Protein AF-A0A974WIW4-F1 (afdb_monomer_lite)

pLDDT: mean 86.65, std 9.31, range [49.81, 96.94]

Structure (mmCIF, N/CA/C/O backbone):
data_AF-A0A974WIW4-F1
#
_entry.id   AF-A0A974WIW4-F1
#
loop_
_atom_site.group_PDB
_atom_site.id
_atom_site.type_symbol
_atom_site.label_atom_id
_atom_site.label_alt_id
_atom_site.label_comp_id
_atom_site.label_asym_id
_atom_site.label_entity_id
_atom_site.label_seq_id
_atom_site.pdbx_PDB_ins_code
_atom_site.Cartn_x
_atom_site.Cartn_y
_atom_site.Cartn_z
_atom_site.occupancy
_atom_site.B_iso_or_equiv
_atom_site.auth_seq_id
_atom_site.auth_comp_id
_atom_site.auth_asym_id
_atom_site.auth_atom_id
_atom_site.pdbx_PDB_model_num
ATOM 1 N N . MET A 1 1 ? 2.368 9.794 28.629 1.00 49.81 1 MET A N 1
ATOM 2 C CA . MET A 1 1 ? 3.410 9.185 27.765 1.00 49.81 1 MET A CA 1
ATOM 3 C C . MET A 1 1 ? 2.899 8.879 26.350 1.00 49.81 1 MET A C 1
ATOM 5 O O . MET A 1 1 ? 3.667 9.033 25.409 1.00 49.81 1 MET A O 1
ATOM 9 N N . GLU A 1 2 ? 1.607 8.562 26.169 1.00 56.38 2 GLU A N 1
ATOM 10 C CA . GLU A 1 2 ? 0.991 8.230 24.863 1.00 56.38 2 GLU A CA 1
ATOM 11 C C . GLU A 1 2 ? 1.143 9.287 23.754 1.00 56.38 2 GLU A C 1
ATOM 13 O O . GLU A 1 2 ? 1.312 8.931 22.592 1.00 56.38 2 GLU A O 1
ATOM 18 N N . ASN A 1 3 ? 1.147 10.589 24.072 1.00 61.41 3 ASN A N 1
ATOM 19 C CA . ASN A 1 3 ? 1.236 11.626 23.032 1.00 61.41 3 ASN A CA 1
ATOM 20 C C . ASN A 1 3 ? 2.620 11.748 22.371 1.00 61.41 3 ASN A C 1
ATOM 22 O O . ASN A 1 3 ? 2.695 12.230 21.245 1.00 61.41 3 ASN A O 1
ATOM 26 N N . LYS A 1 4 ? 3.707 11.303 23.021 1.00 68.31 4 LYS A N 1
ATOM 27 C CA . LYS A 1 4 ? 5.057 11.368 22.426 1.00 68.31 4 LYS A CA 1
ATOM 28 C C . LYS A 1 4 ? 5.302 10.240 21.415 1.00 68.31 4 LYS A C 1
ATOM 30 O O . LYS A 1 4 ? 5.986 10.455 20.420 1.00 68.31 4 LYS A O 1
ATOM 35 N N . LEU A 1 5 ? 4.690 9.069 21.621 1.00 72.94 5 LEU A N 1
ATOM 36 C CA . LEU A 1 5 ? 4.842 7.907 20.733 1.00 72.94 5 LEU A CA 1
ATOM 37 C C . LEU A 1 5 ? 4.244 8.140 19.336 1.00 72.94 5 LEU A C 1
ATOM 39 O O . LEU A 1 5 ? 4.761 7.608 18.356 1.00 72.94 5 LEU A O 1
ATOM 43 N N . LYS A 1 6 ? 3.232 9.013 19.222 1.00 77.56 6 LYS A N 1
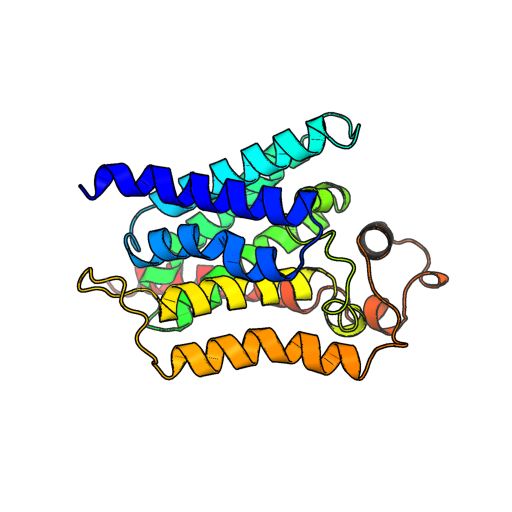ATOM 44 C CA . LYS A 1 6 ? 2.587 9.376 17.946 1.00 77.56 6 LYS A CA 1
ATOM 45 C C . LYS A 1 6 ? 3.554 9.959 16.910 1.00 77.56 6 LYS A C 1
ATOM 47 O O . LYS A 1 6 ? 3.332 9.774 15.720 1.00 77.56 6 LYS A O 1
ATOM 52 N N . TYR A 1 7 ? 4.622 10.624 17.351 1.00 84.38 7 TYR A N 1
ATOM 53 C CA . TYR A 1 7 ? 5.640 11.196 16.462 1.00 84.38 7 TYR A CA 1
ATOM 54 C C . TYR A 1 7 ? 6.810 10.241 16.198 1.00 84.38 7 TYR A C 1
ATOM 56 O O . TYR A 1 7 ? 7.463 10.341 15.165 1.00 84.38 7 TYR A O 1
ATOM 64 N N . ILE A 1 8 ? 7.052 9.283 17.098 1.00 90.12 8 ILE A N 1
ATOM 65 C CA . ILE A 1 8 ? 8.135 8.303 16.954 1.00 90.12 8 ILE A CA 1
ATOM 66 C C . ILE A 1 8 ? 7.800 7.289 15.854 1.00 90.12 8 ILE A C 1
ATOM 68 O O . ILE A 1 8 ? 8.652 6.992 15.025 1.00 90.12 8 ILE A O 1
ATOM 72 N N . TYR A 1 9 ? 6.561 6.795 15.790 1.00 92.38 9 TYR A N 1
ATOM 73 C CA . TYR A 1 9 ? 6.153 5.815 14.776 1.00 92.38 9 TYR A CA 1
ATOM 74 C C . TYR A 1 9 ? 6.381 6.259 13.316 1.00 92.38 9 TYR A C 1
ATOM 76 O O . TYR A 1 9 ? 7.019 5.505 12.572 1.00 92.38 9 TYR A O 1
ATOM 84 N N . PRO A 1 10 ? 5.925 7.447 12.867 1.00 93.69 10 PRO A N 1
ATOM 85 C CA . PRO A 1 10 ? 6.214 7.904 11.509 1.00 93.69 10 PRO A CA 1
ATOM 86 C C . PRO A 1 10 ? 7.708 8.111 11.266 1.00 93.69 10 PRO A C 1
ATOM 88 O O . PRO A 1 10 ? 8.185 7.763 10.192 1.00 93.69 10 PRO A O 1
ATOM 91 N N . LEU A 1 11 ? 8.462 8.597 12.259 1.00 94.50 11 LEU A N 1
ATOM 92 C CA . LEU A 1 11 ? 9.909 8.771 12.129 1.00 94.50 11 LEU A CA 1
ATOM 93 C C . LEU A 1 11 ? 10.623 7.430 11.913 1.00 94.50 11 LEU A C 1
ATOM 95 O O . LEU A 1 11 ? 11.417 7.306 10.987 1.00 94.50 11 LEU A O 1
ATOM 99 N N . VAL A 1 12 ? 10.308 6.411 12.719 1.00 95.25 12 VAL A N 1
ATOM 100 C CA . VAL A 1 12 ? 10.876 5.061 12.561 1.00 95.25 12 VAL A CA 1
ATOM 101 C C . VAL A 1 12 ? 10.505 4.478 11.199 1.00 95.25 12 VAL A C 1
ATOM 103 O O . VAL A 1 12 ? 11.361 3.915 10.526 1.00 95.25 12 VAL A O 1
ATOM 106 N N . SER A 1 13 ? 9.258 4.659 10.758 1.00 95.88 13 SER A N 1
ATOM 107 C CA . SER A 1 13 ? 8.809 4.154 9.453 1.00 95.88 13 SER A CA 1
ATOM 108 C C . SER A 1 13 ? 9.539 4.831 8.295 1.00 95.88 13 SER A C 1
ATOM 110 O O . SER A 1 13 ? 9.956 4.168 7.350 1.00 95.88 13 SER A O 1
ATOM 112 N N . LEU A 1 14 ? 9.748 6.147 8.390 1.00 95.38 14 LEU A N 1
ATOM 113 C CA . LEU A 1 14 ? 10.535 6.902 7.424 1.00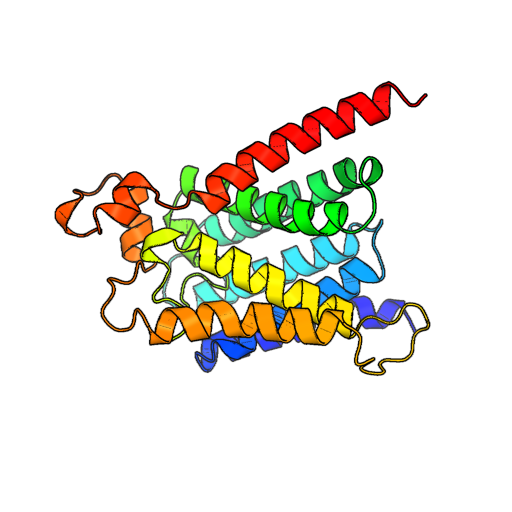 95.38 14 LEU A CA 1
ATOM 114 C C . LEU A 1 14 ? 11.989 6.418 7.392 1.00 95.38 14 LEU A C 1
ATOM 116 O O . LEU A 1 14 ? 12.509 6.168 6.312 1.00 95.38 14 LEU A O 1
ATOM 120 N N . ILE A 1 15 ? 12.628 6.234 8.553 1.00 95.25 15 ILE A N 1
ATOM 121 C CA . ILE A 1 15 ? 14.004 5.720 8.637 1.00 95.25 15 ILE A CA 1
ATOM 122 C C . ILE A 1 15 ? 14.103 4.336 7.990 1.00 95.25 15 ILE A C 1
ATOM 124 O O . ILE A 1 15 ? 15.012 4.109 7.201 1.00 95.25 15 ILE A O 1
ATOM 128 N N . LEU A 1 16 ? 13.164 3.429 8.274 1.00 95.38 16 LEU A N 1
ATOM 129 C CA . LEU A 1 16 ? 13.150 2.094 7.672 1.00 95.38 16 LEU A CA 1
ATOM 130 C C . LEU A 1 16 ? 12.932 2.154 6.156 1.00 95.38 16 LEU A C 1
ATOM 132 O O . LEU A 1 16 ? 13.634 1.471 5.421 1.00 95.38 16 LEU A O 1
ATOM 136 N N . LEU A 1 17 ? 12.016 2.995 5.668 1.00 92.81 17 LEU A N 1
ATOM 137 C CA . LEU A 1 17 ? 11.816 3.198 4.228 1.00 92.81 17 LEU A CA 1
ATOM 138 C C . LEU A 1 17 ? 13.083 3.713 3.537 1.00 92.81 17 LEU A C 1
ATOM 140 O O . LEU A 1 17 ? 13.436 3.238 2.460 1.00 92.81 17 LEU A O 1
ATOM 144 N N . LEU A 1 18 ? 13.773 4.675 4.152 1.00 91.31 18 LEU A N 1
ATOM 145 C CA . LEU A 1 18 ? 15.029 5.208 3.626 1.00 91.31 18 LEU A CA 1
ATOM 146 C C . LEU A 1 18 ? 16.146 4.170 3.674 1.00 91.31 18 LEU A C 1
ATOM 148 O O . LEU A 1 18 ? 16.890 4.044 2.707 1.00 91.31 18 LEU A O 1
ATOM 152 N N . LEU A 1 19 ? 16.237 3.397 4.756 1.00 92.25 19 LEU A N 1
ATOM 153 C CA . LEU A 1 19 ? 17.209 2.320 4.882 1.00 92.25 19 LEU A CA 1
ATOM 154 C C . LEU A 1 19 ? 16.990 1.263 3.798 1.00 92.25 19 LEU A C 1
ATOM 156 O O . LEU A 1 19 ? 17.947 0.904 3.118 1.00 92.25 19 LEU A O 1
ATOM 160 N N . GLY A 1 20 ? 15.745 0.819 3.595 1.00 89.81 20 GLY A N 1
ATOM 161 C CA . GLY A 1 20 ? 15.395 -0.135 2.541 1.00 89.81 20 GLY A CA 1
ATOM 162 C C . GLY A 1 20 ? 15.801 0.374 1.162 1.00 89.81 20 GLY A C 1
ATOM 163 O O . GLY A 1 20 ? 16.409 -0.369 0.404 1.00 89.81 20 GLY A O 1
ATOM 164 N N . ARG A 1 21 ? 15.595 1.669 0.891 1.00 86.12 21 ARG A N 1
ATOM 165 C CA . ARG A 1 21 ? 15.992 2.297 -0.375 1.00 86.12 21 ARG A CA 1
ATOM 166 C C . ARG A 1 21 ? 17.502 2.393 -0.564 1.00 86.12 21 ARG A C 1
ATOM 168 O O . ARG A 1 21 ? 17.999 2.068 -1.631 1.00 86.12 21 ARG A O 1
ATOM 175 N N . ILE A 1 22 ? 18.228 2.866 0.449 1.00 87.94 22 ILE A N 1
ATOM 176 C CA . ILE A 1 22 ? 19.681 3.090 0.364 1.00 87.94 22 ILE A CA 1
ATOM 177 C C . ILE A 1 22 ? 20.431 1.761 0.266 1.00 87.94 22 ILE A C 1
ATOM 179 O O . ILE A 1 22 ? 21.424 1.661 -0.444 1.00 87.94 22 ILE A O 1
ATOM 183 N N . THR A 1 23 ? 19.971 0.749 0.998 1.00 88.56 23 THR A N 1
ATOM 184 C CA . THR A 1 23 ? 20.631 -0.563 1.052 1.00 88.56 23 THR A CA 1
ATOM 185 C C . THR A 1 23 ? 20.101 -1.555 0.017 1.00 88.56 23 THR A C 1
ATOM 187 O O . THR A 1 23 ? 20.657 -2.641 -0.103 1.00 88.56 23 THR A O 1
ATOM 190 N N . ASN A 1 24 ? 19.025 -1.202 -0.694 1.00 84.06 24 ASN A N 1
ATOM 191 C CA . ASN A 1 24 ? 18.222 -2.089 -1.539 1.00 84.06 24 ASN A CA 1
ATOM 192 C C . ASN A 1 24 ? 17.828 -3.417 -0.850 1.00 84.06 24 ASN A C 1
ATOM 194 O O . ASN A 1 24 ? 17.741 -4.474 -1.470 1.00 84.06 24 ASN A O 1
ATOM 198 N N . LEU A 1 25 ? 17.627 -3.390 0.474 1.00 87.75 25 LEU A N 1
ATOM 199 C CA . LEU A 1 25 ? 17.247 -4.575 1.242 1.00 87.75 25 LEU A CA 1
ATOM 200 C C . LEU A 1 25 ? 15.727 -4.753 1.227 1.00 87.75 25 LEU A C 1
ATOM 202 O O . LEU A 1 25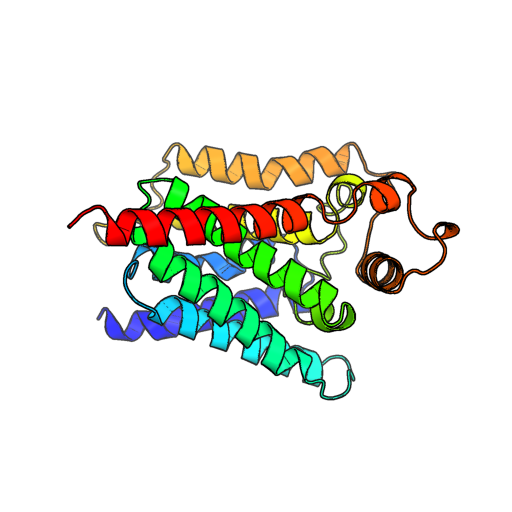 ? 15.005 -4.148 2.024 1.00 87.75 25 LEU A O 1
ATOM 206 N N . GLU A 1 26 ? 15.248 -5.656 0.373 1.00 86.94 26 GLU A N 1
ATOM 207 C CA . GLU A 1 26 ? 13.821 -5.960 0.179 1.00 86.94 26 GLU A CA 1
ATOM 208 C C . GLU A 1 26 ? 13.106 -6.327 1.499 1.00 86.94 26 GLU A C 1
ATOM 210 O O . GLU A 1 26 ? 11.982 -5.897 1.761 1.00 86.94 26 GLU A O 1
ATOM 215 N N . LEU A 1 27 ? 13.796 -7.039 2.401 1.00 87.56 27 LEU A N 1
ATOM 216 C CA . LEU A 1 27 ? 13.273 -7.413 3.723 1.00 87.56 27 LEU A CA 1
ATOM 217 C C . LEU A 1 27 ? 12.932 -6.206 4.609 1.00 87.56 27 LEU A C 1
ATOM 219 O O . LEU A 1 27 ? 12.024 -6.290 5.437 1.00 87.56 27 LEU A O 1
ATOM 223 N N . VAL A 1 28 ? 13.625 -5.074 4.447 1.00 92.00 28 VAL A N 1
ATOM 224 C CA . VAL A 1 28 ? 13.341 -3.861 5.228 1.00 92.00 28 VAL A CA 1
ATOM 225 C C . VAL A 1 28 ? 11.970 -3.303 4.852 1.00 92.00 28 VAL A C 1
ATOM 227 O O . VAL A 1 28 ? 11.227 -2.844 5.724 1.00 92.00 28 VAL A O 1
ATOM 230 N N . TYR A 1 29 ? 11.570 -3.414 3.584 1.00 91.31 29 TYR A N 1
ATOM 231 C CA . TYR A 1 29 ? 10.250 -2.978 3.139 1.00 91.31 29 TYR A CA 1
ATOM 232 C C . TYR A 1 29 ? 9.119 -3.786 3.783 1.00 91.31 29 TYR A C 1
ATOM 234 O O . TYR A 1 29 ? 8.053 -3.229 4.047 1.00 91.31 29 TYR A O 1
ATOM 242 N N . LEU A 1 30 ? 9.358 -5.043 4.164 1.00 90.88 30 LEU A N 1
ATOM 243 C CA . LEU A 1 30 ? 8.373 -5.878 4.865 1.00 90.88 30 LEU A CA 1
ATOM 244 C C . LEU A 1 30 ? 8.090 -5.439 6.305 1.00 90.88 30 LEU A C 1
ATOM 246 O O . LEU A 1 30 ? 7.075 -5.845 6.871 1.00 90.88 30 LEU A O 1
ATOM 250 N N . ILE A 1 31 ? 8.950 -4.599 6.885 1.00 93.25 31 ILE A N 1
ATOM 251 C CA . ILE A 1 31 ? 8.790 -4.080 8.250 1.00 93.25 31 ILE A CA 1
ATOM 252 C C . ILE A 1 31 ? 8.658 -2.553 8.322 1.00 93.25 31 ILE A C 1
ATOM 254 O O . ILE A 1 31 ? 8.348 -2.011 9.383 1.00 93.25 31 ILE A O 1
ATOM 258 N N . CYS A 1 32 ? 8.881 -1.840 7.217 1.00 94.69 32 CYS A N 1
ATOM 259 C CA . CYS A 1 32 ? 8.991 -0.383 7.218 1.00 94.69 32 CYS A CA 1
ATOM 260 C C . CYS A 1 32 ? 7.708 0.365 7.619 1.00 94.69 32 CYS A C 1
ATOM 262 O O . CYS A 1 32 ? 7.789 1.449 8.185 1.00 94.69 32 CYS A O 1
ATOM 264 N N . LEU A 1 33 ? 6.527 -0.206 7.380 1.00 95.56 33 LEU A N 1
ATOM 265 C CA . LEU A 1 33 ? 5.226 0.362 7.749 1.00 95.56 33 LEU A CA 1
ATOM 266 C C . LEU A 1 33 ? 4.633 -0.253 9.022 1.00 95.56 33 LEU A C 1
ATOM 268 O O . LEU A 1 33 ? 3.590 0.213 9.485 1.00 95.56 33 LEU A O 1
ATOM 272 N N . VAL A 1 34 ? 5.284 -1.251 9.631 1.00 94.69 34 VAL A N 1
ATOM 273 C CA . VAL A 1 34 ? 4.873 -1.822 10.926 1.00 94.69 34 VAL A CA 1
ATOM 274 C C . VAL A 1 34 ? 4.604 -0.734 11.977 1.00 94.69 34 VAL A C 1
ATOM 276 O O . VAL A 1 34 ? 3.553 -0.800 12.619 1.00 94.69 34 VAL A O 1
ATOM 279 N N . PRO A 1 35 ? 5.450 0.305 12.149 1.00 94.25 35 PRO A N 1
ATOM 280 C CA . PRO A 1 35 ? 5.192 1.337 13.149 1.00 94.25 35 PRO A CA 1
ATOM 281 C C . PRO A 1 35 ? 3.947 2.191 12.826 1.00 94.25 35 PRO A C 1
ATOM 283 O O . PRO A 1 35 ? 3.180 2.518 13.733 1.00 94.25 35 PRO A O 1
ATOM 286 N N . ILE A 1 36 ? 3.680 2.506 11.549 1.00 94.44 36 ILE A N 1
ATOM 287 C CA . ILE A 1 36 ? 2.418 3.156 11.138 1.00 94.44 36 ILE A CA 1
ATOM 288 C C . ILE A 1 36 ? 1.219 2.253 11.442 1.00 94.44 36 ILE A C 1
ATOM 290 O O . ILE A 1 36 ? 0.207 2.728 11.962 1.00 94.44 36 ILE A O 1
ATOM 294 N N . PHE A 1 37 ? 1.314 0.951 11.163 1.00 94.19 37 PHE A N 1
ATOM 295 C CA . PHE A 1 37 ? 0.209 0.037 11.439 1.00 94.19 37 PHE A CA 1
ATOM 296 C C . PHE A 1 37 ? -0.011 -0.207 12.931 1.00 94.19 37 PHE A C 1
ATOM 298 O O . PHE A 1 37 ? -1.154 -0.377 13.346 1.00 94.19 37 PHE A O 1
ATOM 305 N N . LEU A 1 38 ? 1.028 -0.127 13.762 1.00 91.62 38 LEU A N 1
ATOM 306 C CA . LEU A 1 38 ? 0.868 -0.065 15.213 1.00 91.62 38 LEU A CA 1
ATOM 307 C C . LEU A 1 38 ? 0.049 1.155 15.637 1.00 91.62 38 LEU A C 1
ATOM 309 O O . LEU A 1 38 ? -0.866 1.024 16.449 1.00 91.62 38 LEU A O 1
ATOM 313 N N . LEU A 1 39 ? 0.324 2.323 15.053 1.00 91.00 39 LEU A N 1
ATOM 314 C CA . LEU A 1 39 ? -0.450 3.532 15.322 1.00 91.00 39 LEU A CA 1
ATOM 315 C C . LEU A 1 39 ? -1.910 3.393 14.852 1.00 91.00 39 LEU A C 1
ATOM 317 O O . LEU A 1 39 ? -2.814 3.827 15.568 1.00 91.00 39 LEU A O 1
ATOM 321 N N . TYR A 1 40 ? -2.149 2.742 13.707 1.00 90.94 40 TYR A N 1
ATOM 322 C CA . TYR A 1 40 ? -3.488 2.377 13.218 1.00 90.94 40 TYR A CA 1
ATOM 323 C C . TYR A 1 40 ? -4.231 1.444 14.186 1.00 90.94 40 TYR A C 1
ATOM 325 O O . TYR A 1 40 ? -5.410 1.668 14.460 1.00 90.94 40 TYR A O 1
ATOM 333 N N . LEU A 1 41 ? -3.559 0.421 14.724 1.00 89.12 41 LEU A N 1
ATOM 334 C CA . LEU A 1 41 ? -4.149 -0.522 15.681 1.00 89.12 41 LEU A CA 1
ATOM 335 C C . LEU A 1 41 ? -4.420 0.131 17.047 1.00 89.12 41 LEU A C 1
ATOM 337 O O . LEU A 1 41 ? -5.414 -0.199 17.684 1.00 89.12 41 LEU A O 1
ATOM 341 N N . GLN A 1 42 ? -3.579 1.075 17.483 1.00 87.19 42 GLN A N 1
ATOM 342 C CA . GLN A 1 42 ? -3.763 1.826 18.733 1.00 87.19 42 GLN A CA 1
ATOM 343 C C . GLN A 1 42 ? -4.861 2.889 18.643 1.00 87.19 42 GLN A C 1
ATOM 345 O O . GLN A 1 42 ? -5.643 3.055 19.571 1.00 87.19 42 GLN A O 1
ATOM 350 N N . ASN A 1 43 ? -4.905 3.638 17.541 1.00 83.81 43 ASN A N 1
ATOM 351 C CA . ASN A 1 43 ? -5.794 4.785 17.372 1.00 83.81 43 ASN A CA 1
ATOM 352 C C . ASN A 1 43 ? -6.759 4.529 16.230 1.00 83.81 43 ASN A C 1
ATOM 354 O O . ASN A 1 43 ? -6.820 5.320 15.286 1.00 83.81 43 ASN A O 1
ATOM 358 N N . THR A 1 44 ? -7.507 3.427 16.316 1.00 75.81 44 THR A N 1
ATOM 359 C CA . THR A 1 44 ? -8.370 2.994 15.224 1.00 75.81 44 THR A CA 1
ATOM 360 C C . THR A 1 44 ? -9.215 4.169 14.743 1.00 75.81 44 THR A C 1
ATOM 362 O O . THR A 1 44 ? -9.153 4.507 13.569 1.00 75.81 44 THR A O 1
ATOM 365 N N . ASP A 1 45 ? -9.992 4.823 15.601 1.00 79.31 45 ASP A N 1
ATOM 366 C CA . ASP A 1 45 ? -10.988 5.824 15.174 1.00 79.31 45 ASP A CA 1
ATOM 367 C C . ASP A 1 45 ? -10.424 7.216 14.863 1.00 79.31 45 ASP A C 1
ATOM 369 O O . ASP A 1 45 ? -11.174 8.109 14.473 1.00 79.31 45 ASP A O 1
ATOM 373 N N . SER A 1 46 ? -9.109 7.406 14.985 1.00 85.88 46 SER A N 1
ATOM 374 C CA . SER A 1 46 ? -8.455 8.680 14.701 1.00 85.88 46 SER A CA 1
ATOM 375 C C . SER A 1 46 ? -7.913 8.736 13.274 1.00 85.88 46 SER A C 1
ATOM 377 O O . SER A 1 46 ? -7.423 7.746 12.736 1.00 85.88 46 SER A O 1
ATOM 379 N N . SER A 1 47 ? -7.912 9.930 12.680 1.00 89.62 47 SER A N 1
ATOM 380 C CA . SER A 1 47 ? -7.193 10.218 11.434 1.00 89.62 47 SER A CA 1
ATOM 381 C C . SER A 1 47 ? -5.685 10.408 11.633 1.00 89.62 47 SER A C 1
ATOM 383 O O . SER A 1 47 ? -4.965 10.558 10.648 1.00 89.62 47 SER A O 1
ATOM 385 N N . SER A 1 48 ? -5.186 10.387 12.876 1.00 88.81 48 SER A N 1
ATOM 386 C CA . SER A 1 48 ? -3.781 10.667 13.197 1.00 88.81 48 SER A CA 1
ATOM 387 C C . SER A 1 48 ? -2.804 9.773 12.435 1.00 88.81 48 SER A C 1
ATOM 389 O O . SER A 1 48 ? -1.849 10.287 11.863 1.00 88.81 48 SER A O 1
ATOM 391 N N . TRP A 1 49 ? -3.070 8.467 12.343 1.00 90.62 49 TRP A N 1
ATOM 392 C CA . TRP A 1 49 ? -2.209 7.535 11.612 1.00 90.62 49 TRP A CA 1
ATOM 393 C C . TRP A 1 49 ? -2.198 7.795 10.099 1.00 90.62 49 TRP A C 1
ATOM 395 O O . TRP A 1 49 ? -1.164 7.598 9.467 1.00 90.62 49 TRP A O 1
ATOM 405 N N . ILE A 1 50 ? -3.302 8.290 9.527 1.00 92.69 50 ILE A N 1
ATOM 406 C CA . ILE A 1 50 ? -3.376 8.667 8.105 1.00 92.69 50 ILE A CA 1
ATOM 407 C C . ILE A 1 50 ? -2.562 9.931 7.856 1.00 92.69 50 ILE A C 1
ATOM 409 O O . ILE A 1 50 ? -1.830 10.002 6.876 1.00 92.69 50 ILE A O 1
ATOM 413 N N . ILE A 1 51 ? -2.652 10.915 8.754 1.00 92.25 51 ILE A N 1
ATOM 414 C CA . ILE A 1 51 ? -1.841 12.136 8.678 1.00 92.25 51 ILE A CA 1
ATOM 415 C C . ILE A 1 51 ? -0.355 11.773 8.787 1.00 92.25 51 ILE A C 1
ATOM 417 O O . ILE A 1 51 ? 0.442 12.193 7.954 1.00 92.25 51 ILE A O 1
ATOM 421 N N . SER A 1 52 ? 0.012 10.944 9.770 1.00 92.75 52 SER A N 1
ATOM 422 C CA . SER A 1 52 ? 1.376 10.439 9.943 1.00 92.75 52 SER A CA 1
ATOM 423 C C . SER A 1 52 ? 1.878 9.709 8.699 1.00 92.75 52 SER A C 1
ATOM 425 O O . SER A 1 52 ? 2.993 9.965 8.258 1.00 92.75 52 SER A O 1
ATOM 427 N N . LEU A 1 53 ? 1.057 8.843 8.104 1.00 93.06 53 LEU A N 1
ATOM 428 C CA . LEU A 1 53 ? 1.395 8.158 6.864 1.00 93.06 53 LEU A CA 1
ATOM 429 C C . LEU A 1 53 ? 1.565 9.137 5.695 1.00 93.06 53 LEU A C 1
ATOM 431 O O . LEU A 1 53 ? 2.552 9.047 4.975 1.00 93.06 53 LEU A O 1
ATOM 435 N N . GLY A 1 54 ? 0.639 10.082 5.520 1.00 92.50 54 GLY A N 1
ATOM 436 C CA . GLY A 1 54 ? 0.719 11.100 4.473 1.00 92.50 54 GLY A CA 1
ATOM 437 C C . GLY A 1 54 ? 2.011 11.912 4.564 1.00 92.50 54 GLY A C 1
ATOM 438 O O . GLY A 1 54 ? 2.664 12.131 3.548 1.00 92.50 54 GLY A O 1
ATOM 439 N N . LEU A 1 55 ? 2.438 12.270 5.780 1.00 92.19 55 LEU A N 1
ATOM 440 C CA . LEU A 1 55 ? 3.727 12.924 6.022 1.00 92.19 55 LEU A CA 1
ATOM 441 C C . LEU A 1 55 ? 4.914 12.024 5.658 1.00 92.19 55 LEU A C 1
ATOM 443 O O . LEU A 1 55 ? 5.839 12.489 5.000 1.00 92.19 55 LEU A O 1
ATOM 447 N N . VAL A 1 56 ? 4.888 10.743 6.042 1.00 93.44 56 VAL A N 1
ATOM 448 C CA . VAL A 1 56 ? 5.943 9.781 5.675 1.00 93.44 56 VAL A CA 1
ATOM 449 C C . VAL A 1 56 ? 6.070 9.660 4.155 1.00 93.44 56 VAL A C 1
ATOM 451 O O . VAL A 1 56 ? 7.183 9.715 3.637 1.00 93.44 56 VAL A O 1
ATOM 454 N N . LEU A 1 57 ? 4.951 9.546 3.433 1.00 93.25 57 LEU A N 1
ATOM 455 C CA . LEU A 1 57 ? 4.945 9.448 1.971 1.00 93.25 57 LEU A CA 1
ATOM 456 C C . LEU A 1 57 ? 5.411 10.749 1.304 1.00 93.25 57 LEU A C 1
ATOM 458 O O . LEU A 1 57 ? 6.181 10.696 0.350 1.00 93.25 57 LEU A O 1
ATOM 462 N N . LEU A 1 58 ? 4.996 11.909 1.823 1.00 93.19 58 LEU A N 1
ATOM 463 C CA . LEU A 1 58 ? 5.419 13.213 1.311 1.00 93.19 58 LEU A CA 1
ATOM 464 C C . LEU A 1 58 ? 6.931 13.411 1.465 1.00 93.19 58 LEU A C 1
ATOM 466 O O . LEU A 1 58 ? 7.602 13.798 0.512 1.00 93.19 58 LEU A O 1
ATOM 470 N N . VAL A 1 59 ? 7.479 13.108 2.646 1.00 91.88 59 VAL A N 1
ATOM 471 C CA . VAL A 1 59 ? 8.923 13.221 2.897 1.00 91.88 59 VAL A CA 1
ATOM 472 C C . VAL A 1 59 ? 9.700 12.197 2.070 1.00 91.88 59 VAL A C 1
ATOM 474 O O . VAL A 1 59 ? 10.732 12.543 1.501 1.00 91.88 59 VAL A O 1
ATOM 477 N N . ASN A 1 60 ? 9.199 10.965 1.929 1.00 90.44 60 ASN A N 1
ATOM 478 C CA . ASN A 1 60 ? 9.812 9.965 1.054 1.00 90.44 60 ASN A CA 1
ATOM 479 C C . ASN A 1 60 ? 9.865 10.441 -0.410 1.00 90.44 60 ASN A C 1
ATOM 481 O O . ASN A 1 60 ? 10.914 10.335 -1.045 1.00 90.44 60 ASN A O 1
ATOM 485 N N . GLY A 1 61 ? 8.772 11.020 -0.918 1.00 89.38 61 GLY A N 1
ATOM 486 C CA . GLY A 1 61 ? 8.712 11.596 -2.262 1.00 89.38 61 GLY A CA 1
ATOM 487 C C . GLY A 1 61 ? 9.646 12.796 -2.441 1.00 89.38 61 GLY A C 1
ATOM 488 O O . GLY A 1 61 ? 10.328 12.894 -3.458 1.00 89.38 61 GLY A O 1
ATOM 489 N N . ALA A 1 62 ? 9.751 13.673 -1.440 1.00 89.50 62 ALA A N 1
ATOM 490 C CA . ALA A 1 62 ? 10.685 14.799 -1.469 1.00 89.50 62 ALA A CA 1
ATOM 491 C C . ALA A 1 62 ? 12.152 14.335 -1.499 1.00 89.50 62 ALA A C 1
ATOM 493 O O . ALA A 1 62 ? 12.951 14.854 -2.276 1.00 89.50 62 ALA A O 1
ATOM 494 N N . ILE A 1 63 ? 12.497 13.323 -0.697 1.00 88.00 63 ILE A N 1
ATOM 495 C CA . ILE A 1 63 ? 13.838 12.723 -0.704 1.00 88.00 63 ILE A CA 1
ATOM 496 C C . ILE A 1 63 ? 14.112 12.033 -2.040 1.00 88.00 63 ILE A C 1
ATOM 498 O O . ILE A 1 63 ? 15.223 12.135 -2.551 1.00 88.00 63 ILE A O 1
ATOM 502 N N . HIS A 1 64 ? 13.113 11.371 -2.632 1.00 86.00 64 HIS A N 1
ATOM 503 C CA . HIS A 1 64 ? 13.252 10.793 -3.965 1.00 86.00 64 HIS A CA 1
ATOM 504 C C . HIS A 1 64 ? 13.676 11.855 -4.980 1.00 86.00 64 HIS A C 1
ATOM 506 O O . HIS A 1 64 ? 14.728 11.709 -5.589 1.00 86.00 64 HIS A O 1
ATOM 512 N N . ILE A 1 65 ? 12.933 12.966 -5.063 1.00 86.88 65 ILE A N 1
ATOM 513 C CA . ILE A 1 65 ? 13.277 14.082 -5.954 1.00 86.88 65 ILE A CA 1
ATOM 514 C C . ILE A 1 65 ? 14.713 14.552 -5.727 1.00 86.88 65 ILE A C 1
ATOM 516 O O . ILE A 1 65 ? 15.464 14.711 -6.683 1.00 86.88 65 ILE A O 1
ATOM 520 N N . GLY A 1 66 ? 15.098 14.754 -4.465 1.00 84.38 66 GLY A N 1
ATOM 521 C CA . GLY A 1 66 ? 16.434 15.236 -4.120 1.00 84.38 66 GLY A CA 1
ATOM 522 C C . GLY A 1 66 ? 17.569 14.257 -4.434 1.00 84.38 66 GLY A C 1
ATOM 523 O O . GLY A 1 66 ? 18.723 14.672 -4.414 1.00 84.38 66 GLY A O 1
ATOM 524 N N . THR A 1 67 ? 17.271 12.981 -4.705 1.00 83.94 67 THR A N 1
ATOM 525 C CA . THR A 1 67 ? 18.278 11.926 -4.913 1.00 83.94 67 THR A CA 1
ATOM 526 C C . THR A 1 67 ? 18.349 11.394 -6.341 1.00 83.94 67 THR A C 1
ATOM 528 O O . THR A 1 67 ? 19.380 10.835 -6.697 1.00 83.94 67 THR A O 1
ATOM 531 N N . THR A 1 68 ? 17.308 11.553 -7.166 1.00 78.12 68 THR A N 1
ATOM 532 C CA . THR A 1 68 ? 17.232 10.891 -8.486 1.00 78.12 68 THR A CA 1
ATOM 533 C C . THR A 1 68 ? 17.221 11.831 -9.688 1.00 78.12 68 THR A C 1
ATOM 535 O O . THR A 1 68 ? 16.788 11.417 -10.755 1.00 78.12 68 THR A O 1
ATOM 538 N N . GLU A 1 69 ? 17.638 13.094 -9.531 1.00 77.25 69 GLU A N 1
ATOM 539 C CA . GLU A 1 69 ? 17.602 14.143 -10.581 1.00 77.25 69 GLU A CA 1
ATOM 540 C C . GLU A 1 69 ? 16.233 14.311 -11.279 1.00 77.25 69 GLU A C 1
ATOM 542 O O . GLU A 1 69 ? 16.089 15.035 -12.263 1.00 77.25 69 GLU A O 1
ATOM 547 N N . THR A 1 70 ? 15.185 13.676 -10.750 1.00 74.62 70 THR A N 1
ATOM 548 C CA . THR A 1 70 ? 13.833 13.739 -11.289 1.00 74.62 70 THR A CA 1
ATOM 549 C C . THR A 1 70 ? 13.306 15.156 -11.094 1.00 74.62 70 THR A C 1
ATOM 551 O O . THR A 1 70 ? 13.329 15.645 -9.957 1.00 74.62 70 THR A O 1
ATOM 554 N N . PRO A 1 71 ? 12.800 15.821 -12.146 1.00 78.44 71 PRO A N 1
ATOM 555 C CA . PRO A 1 71 ? 12.262 17.165 -12.015 1.00 78.44 71 PRO A CA 1
ATOM 556 C C . PRO A 1 71 ? 11.120 17.191 -10.997 1.00 78.44 71 PRO A C 1
ATOM 558 O O . PRO A 1 71 ? 10.389 16.208 -10.831 1.00 78.44 71 PRO A O 1
ATOM 561 N N . LEU A 1 72 ? 10.952 18.335 -10.325 1.00 79.81 72 LEU A N 1
ATOM 562 C CA . LEU A 1 72 ? 9.842 18.539 -9.400 1.00 79.81 72 LEU A CA 1
ATOM 563 C C . LEU A 1 72 ? 8.526 18.275 -10.134 1.00 79.81 72 LEU A C 1
ATOM 565 O O . LEU A 1 72 ? 8.120 19.044 -11.004 1.00 79.81 72 LEU A O 1
ATOM 569 N N . SER A 1 73 ? 7.864 17.180 -9.772 1.00 85.94 73 SER A N 1
ATOM 570 C CA . SER A 1 73 ? 6.593 16.791 -10.361 1.00 85.94 73 SER A CA 1
ATOM 571 C C . SER A 1 73 ? 5.469 16.955 -9.346 1.00 85.94 73 SER A C 1
ATOM 573 O O . SER A 1 73 ? 5.648 16.760 -8.139 1.00 85.94 73 SER A O 1
ATOM 575 N N . LEU A 1 74 ? 4.270 17.254 -9.849 1.00 89.56 74 LEU A N 1
ATOM 576 C CA . LEU A 1 74 ? 3.055 17.277 -9.032 1.00 89.56 74 LEU A CA 1
ATOM 577 C C . LEU A 1 74 ? 2.793 15.929 -8.344 1.00 89.56 74 LEU A C 1
ATOM 579 O O . LEU A 1 74 ? 2.115 15.898 -7.317 1.00 89.56 74 LEU A O 1
ATOM 583 N N . GLY A 1 75 ? 3.366 14.833 -8.853 1.00 88.31 75 GLY A N 1
ATOM 584 C CA . GLY A 1 75 ? 3.212 13.498 -8.294 1.00 88.31 75 GLY A CA 1
ATOM 585 C C . GLY A 1 75 ? 3.629 13.398 -6.827 1.00 88.31 75 GLY A C 1
ATOM 586 O O . GLY A 1 75 ? 2.949 12.702 -6.083 1.00 88.31 75 GLY A O 1
ATOM 587 N N . VAL A 1 76 ? 4.630 14.159 -6.357 1.00 91.06 76 VAL A N 1
ATOM 588 C CA . VAL A 1 76 ? 5.031 14.148 -4.929 1.00 91.06 76 VAL A CA 1
ATOM 589 C C . VAL A 1 76 ? 3.932 14.627 -3.993 1.00 91.06 76 VAL A C 1
ATOM 591 O O . VAL A 1 76 ? 3.866 14.177 -2.853 1.00 91.06 76 VAL A O 1
ATOM 594 N N . ILE A 1 77 ? 3.057 15.514 -4.460 1.00 91.94 77 ILE A N 1
ATOM 595 C CA . ILE A 1 77 ? 1.946 16.044 -3.663 1.00 91.94 77 ILE A CA 1
ATOM 596 C C . ILE A 1 77 ? 0.676 15.236 -3.931 1.00 91.94 77 ILE A C 1
ATOM 598 O O . ILE A 1 77 ? -0.045 14.871 -3.001 1.00 91.94 77 ILE A O 1
ATOM 602 N N . VAL A 1 78 ? 0.408 14.925 -5.201 1.00 93.12 78 VAL A N 1
ATOM 603 C CA . VAL A 1 78 ? -0.797 14.204 -5.622 1.00 93.12 78 VAL A CA 1
ATOM 604 C C . VAL A 1 78 ? -0.815 12.780 -5.066 1.00 93.12 78 VAL A C 1
ATOM 606 O O . VAL A 1 78 ? -1.870 12.309 -4.642 1.00 93.12 78 VAL A O 1
ATOM 609 N N . TYR A 1 79 ? 0.339 12.113 -4.998 1.00 92.19 79 TYR A 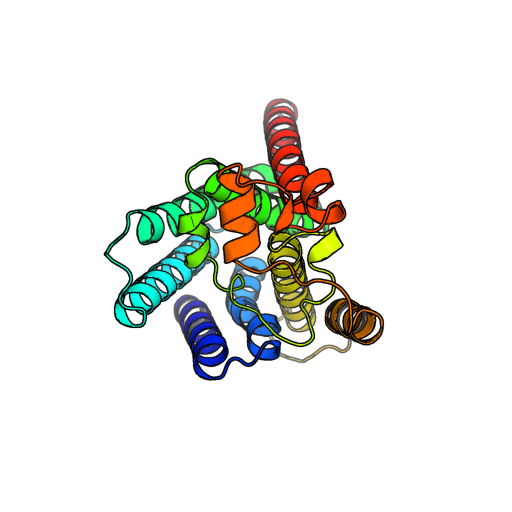N 1
ATOM 610 C CA . TYR A 1 79 ? 0.438 10.751 -4.485 1.00 92.19 79 TYR A CA 1
ATOM 611 C C . TYR A 1 79 ? -0.006 10.625 -3.014 1.00 92.19 79 TYR A C 1
ATOM 613 O O . TYR A 1 79 ? -0.998 9.930 -2.758 1.00 92.19 79 TYR A O 1
ATOM 621 N N . PRO A 1 80 ? 0.628 11.312 -2.037 1.00 93.06 80 PRO A N 1
ATOM 622 C CA . PRO A 1 80 ? 0.178 11.270 -0.650 1.00 93.06 80 PRO A CA 1
ATOM 623 C C . PRO A 1 80 ? -1.262 11.751 -0.484 1.00 93.06 80 PRO A C 1
ATOM 625 O O . PRO A 1 80 ? -1.971 11.222 0.367 1.00 93.06 80 PRO A O 1
ATOM 628 N N . LEU A 1 81 ? -1.713 12.716 -1.296 1.00 94.12 81 LEU A N 1
ATOM 629 C CA . LEU A 1 81 ? -3.081 13.225 -1.239 1.00 94.12 81 LEU A CA 1
ATOM 630 C C . LEU A 1 81 ? -4.109 12.152 -1.620 1.00 94.12 81 LEU A C 1
ATOM 632 O O . LEU A 1 81 ? -5.071 11.951 -0.884 1.00 94.12 81 LEU A O 1
ATOM 636 N N . ILE A 1 82 ? -3.903 11.418 -2.717 1.00 95.00 82 ILE A N 1
ATOM 637 C CA . ILE A 1 82 ? -4.825 10.349 -3.132 1.00 95.00 82 ILE A CA 1
ATOM 638 C C . ILE A 1 82 ? -4.848 9.213 -2.104 1.00 95.00 82 ILE A C 1
ATOM 640 O O . ILE A 1 82 ? -5.924 8.715 -1.754 1.00 95.00 82 ILE A O 1
ATOM 644 N N . ILE A 1 83 ? -3.689 8.826 -1.567 1.00 94.56 83 ILE A N 1
ATOM 645 C CA . ILE A 1 83 ? -3.617 7.796 -0.521 1.00 94.56 83 ILE A CA 1
ATOM 646 C C . ILE A 1 83 ? -4.282 8.276 0.771 1.00 94.56 83 ILE A C 1
ATOM 648 O O . ILE A 1 83 ? -5.065 7.541 1.371 1.00 94.56 83 ILE A O 1
ATOM 652 N N . TYR A 1 84 ? -4.066 9.531 1.163 1.00 94.69 84 TYR A N 1
ATOM 653 C CA . TYR A 1 84 ? -4.763 10.141 2.290 1.00 94.69 84 TYR A CA 1
ATOM 654 C C . TYR A 1 84 ? -6.281 10.092 2.093 1.00 94.69 84 TYR A C 1
ATOM 656 O O . TYR A 1 84 ? -6.996 9.605 2.967 1.00 94.69 84 TYR A O 1
ATOM 664 N N . THR A 1 85 ? -6.783 10.544 0.942 1.00 94.94 85 THR A N 1
ATOM 665 C CA . THR A 1 85 ? -8.221 10.596 0.658 1.00 94.94 85 THR A CA 1
ATOM 666 C C . THR A 1 85 ? -8.847 9.205 0.655 1.00 94.94 85 THR A C 1
ATOM 668 O O . THR A 1 85 ? -9.876 8.996 1.297 1.00 94.94 85 THR A O 1
ATOM 671 N N . THR A 1 86 ? -8.227 8.227 -0.004 1.00 95.88 86 THR A N 1
ATOM 672 C CA . THR A 1 86 ? -8.750 6.851 -0.048 1.00 95.88 86 THR A CA 1
ATOM 673 C C . THR A 1 86 ? -8.755 6.186 1.328 1.00 95.88 86 THR A C 1
ATOM 675 O O . THR A 1 86 ? -9.755 5.579 1.717 1.00 95.88 86 THR A O 1
ATOM 678 N N . LEU A 1 87 ? -7.706 6.361 2.132 1.00 94.88 87 LEU A N 1
ATOM 679 C CA . LEU A 1 87 ? -7.674 5.841 3.501 1.00 94.88 87 LEU A CA 1
ATOM 680 C C . LEU A 1 87 ? -8.605 6.608 4.449 1.00 94.88 87 LEU A C 1
ATOM 682 O O . LEU A 1 87 ? -9.138 6.028 5.398 1.00 94.88 87 LEU A O 1
ATOM 686 N N . TYR A 1 88 ? -8.855 7.890 4.193 1.00 94.38 88 TYR A N 1
ATOM 687 C CA . TYR A 1 88 ? -9.855 8.653 4.930 1.00 94.38 88 TYR A CA 1
ATOM 688 C C . TYR A 1 88 ? -11.267 8.125 4.644 1.00 94.38 88 TYR A C 1
ATOM 690 O O . TYR A 1 88 ? -12.043 7.913 5.576 1.00 94.38 88 TYR A O 1
ATOM 698 N N . LEU A 1 89 ? -11.586 7.802 3.385 1.00 94.69 89 LEU A N 1
ATOM 699 C CA . LEU A 1 89 ? -12.837 7.116 3.039 1.00 94.69 89 LEU A CA 1
ATOM 700 C C . LEU A 1 89 ? -12.947 5.763 3.756 1.00 94.69 89 LEU A C 1
ATOM 702 O O . LEU A 1 89 ? -14.006 5.443 4.297 1.00 94.69 89 LEU A O 1
ATOM 706 N N . ASN A 1 90 ? -11.849 5.010 3.870 1.00 93.62 90 ASN A N 1
ATOM 707 C CA . ASN A 1 90 ? -11.809 3.786 4.673 1.00 93.62 90 ASN A CA 1
ATOM 708 C C . ASN A 1 90 ? -12.179 4.011 6.160 1.00 93.62 90 ASN A C 1
ATOM 710 O O . ASN A 1 90 ? -12.851 3.171 6.764 1.00 93.62 90 ASN A O 1
ATOM 714 N N . LEU A 1 91 ? -11.813 5.148 6.774 1.00 91.69 91 LEU A N 1
ATOM 715 C CA . LEU A 1 91 ? -12.247 5.468 8.149 1.00 91.69 91 LEU A CA 1
ATOM 716 C C . LEU A 1 91 ? -13.761 5.613 8.286 1.00 91.69 91 LEU A C 1
ATOM 718 O O . LEU A 1 91 ? -14.318 5.298 9.341 1.00 91.69 91 LEU A O 1
ATOM 722 N N . ILE A 1 92 ? -14.426 6.071 7.232 1.00 90.56 92 ILE A N 1
ATOM 723 C CA . ILE A 1 92 ? -15.882 6.183 7.198 1.00 90.56 92 ILE A CA 1
ATOM 724 C C . ILE A 1 92 ? -16.491 4.785 7.038 1.00 90.56 92 ILE A C 1
ATOM 726 O O . ILE A 1 92 ? -17.376 4.400 7.807 1.00 90.56 92 ILE A O 1
ATOM 730 N N . THR A 1 93 ? -15.994 3.992 6.082 1.00 91.62 93 THR A N 1
ATOM 731 C CA . THR A 1 93 ? -16.603 2.701 5.722 1.00 91.62 93 THR A CA 1
ATOM 732 C C . THR A 1 93 ? -16.478 1.644 6.804 1.00 91.62 93 THR A C 1
ATOM 734 O O . THR A 1 93 ? -17.414 0.876 7.035 1.00 91.62 93 THR A O 1
ATOM 737 N N . ARG A 1 94 ? -15.355 1.614 7.517 1.00 88.06 94 ARG A N 1
ATOM 738 C CA . ARG A 1 94 ? -15.063 0.594 8.530 1.00 88.06 94 ARG A CA 1
ATOM 739 C C . ARG A 1 94 ? -16.042 0.554 9.703 1.00 88.06 94 ARG A C 1
ATOM 741 O O . ARG A 1 94 ? -16.117 -0.476 10.371 1.00 88.06 94 ARG A O 1
ATOM 748 N N . ARG A 1 95 ? -16.785 1.640 9.965 1.00 86.44 95 ARG A N 1
ATOM 749 C CA . ARG A 1 95 ? -17.821 1.681 11.017 1.00 86.44 95 ARG A CA 1
ATOM 750 C C . ARG A 1 95 ? -18.918 0.644 10.759 1.00 86.44 95 ARG A C 1
ATOM 752 O O . ARG A 1 95 ? -19.495 0.115 11.699 1.00 86.44 95 ARG A O 1
ATOM 759 N N . ALA A 1 96 ? -19.149 0.307 9.491 1.00 87.38 96 ALA A N 1
ATOM 760 C CA . ALA A 1 96 ? -20.114 -0.696 9.054 1.00 87.38 96 ALA A CA 1
ATOM 761 C C . ALA A 1 96 ? -19.557 -2.136 9.007 1.00 87.38 96 ALA A C 1
ATOM 763 O O . ALA A 1 96 ? -20.335 -3.074 8.798 1.00 87.38 96 ALA A O 1
ATOM 764 N N . LEU A 1 97 ? -18.244 -2.318 9.201 1.00 87.62 97 LEU A N 1
ATOM 765 C CA . LEU A 1 97 ? -17.528 -3.593 9.074 1.00 87.62 97 LEU A CA 1
ATOM 766 C C . LEU A 1 97 ? -17.091 -4.131 10.445 1.00 87.62 97 LEU A C 1
ATOM 768 O O . LEU A 1 97 ? -16.910 -3.368 11.397 1.00 87.62 97 LEU A O 1
ATOM 772 N N . SER A 1 98 ? -16.855 -5.439 10.542 1.00 85.38 98 SER A N 1
ATOM 773 C CA . SER A 1 98 ? -16.392 -6.113 11.763 1.00 85.38 98 SER A CA 1
ATOM 774 C C . SER A 1 98 ? -15.073 -6.868 11.550 1.00 85.38 98 SER A C 1
ATOM 776 O O . SER A 1 98 ? -14.734 -7.279 10.439 1.00 85.38 98 SER A O 1
ATOM 778 N N . GLY A 1 99 ? -14.309 -7.024 12.637 1.00 84.25 99 GLY A N 1
ATOM 779 C CA . GLY A 1 99 ? -13.147 -7.916 12.716 1.00 84.25 99 GLY A CA 1
ATOM 780 C C . GLY A 1 99 ? -12.096 -7.721 11.617 1.00 84.25 99 GLY A C 1
ATOM 781 O O . GLY A 1 99 ? -11.677 -6.600 11.320 1.00 84.25 99 GLY A O 1
ATOM 782 N N . ALA A 1 100 ? -11.667 -8.838 11.020 1.00 84.00 100 ALA A N 1
ATOM 783 C CA . ALA A 1 100 ? -10.617 -8.889 10.001 1.00 84.00 100 ALA A CA 1
ATOM 784 C C . ALA A 1 100 ? -10.949 -8.084 8.732 1.00 84.00 100 ALA A C 1
ATOM 786 O O . ALA A 1 100 ? -10.039 -7.558 8.087 1.00 84.00 100 ALA A O 1
ATOM 787 N N . MET A 1 101 ? -12.237 -7.913 8.415 1.00 87.56 101 MET A N 1
ATOM 788 C CA . MET A 1 101 ? -12.676 -7.208 7.210 1.00 87.56 101 MET A CA 1
ATOM 789 C C . MET A 1 101 ? -12.240 -5.739 7.205 1.00 87.56 101 MET A C 1
ATOM 791 O O . MET A 1 101 ? -11.891 -5.205 6.158 1.00 87.56 101 MET A O 1
ATOM 795 N N . ARG A 1 102 ? -12.161 -5.099 8.385 1.00 89.06 102 ARG A N 1
ATOM 796 C CA . ARG A 1 102 ? -11.655 -3.718 8.536 1.00 89.06 102 ARG A CA 1
ATOM 797 C C . ARG A 1 102 ? -10.206 -3.560 8.082 1.00 89.06 102 ARG A C 1
ATOM 799 O O . ARG A 1 102 ? -9.799 -2.480 7.669 1.00 89.06 102 ARG A O 1
ATOM 806 N N . THR A 1 103 ? -9.421 -4.622 8.210 1.00 88.19 103 THR A N 1
ATOM 807 C CA . THR A 1 103 ? -8.010 -4.630 7.835 1.00 88.19 103 THR A CA 1
ATOM 808 C C . THR A 1 103 ? -7.843 -4.907 6.348 1.00 88.19 103 THR A C 1
ATOM 810 O O . THR A 1 103 ? -7.117 -4.185 5.675 1.00 88.19 103 THR A O 1
ATOM 813 N N . VAL A 1 104 ? -8.546 -5.917 5.828 1.00 91.94 104 VAL A N 1
ATOM 814 C CA . VAL A 1 104 ? -8.494 -6.275 4.402 1.00 91.94 104 VAL A CA 1
ATOM 815 C C . VAL A 1 104 ? -8.972 -5.111 3.540 1.00 91.94 104 VAL A C 1
ATOM 817 O O . VAL A 1 104 ? -8.324 -4.762 2.558 1.00 91.94 104 VAL A O 1
ATOM 820 N N . ILE A 1 105 ? -10.057 -4.446 3.943 1.00 94.12 105 ILE A N 1
ATOM 821 C CA . ILE A 1 105 ? -10.580 -3.326 3.165 1.00 94.12 105 ILE A CA 1
ATOM 822 C C . ILE A 1 105 ? -9.624 -2.128 3.149 1.00 94.12 105 ILE A C 1
ATOM 824 O O . ILE A 1 105 ? -9.577 -1.405 2.164 1.00 94.12 105 ILE A O 1
ATOM 828 N N . MET A 1 106 ? -8.827 -1.928 4.202 1.00 94.38 106 MET A N 1
ATOM 829 C CA . MET A 1 106 ? -7.839 -0.850 4.250 1.00 94.38 106 MET A CA 1
ATOM 830 C C . MET A 1 106 ? -6.762 -1.050 3.176 1.00 94.38 106 MET A C 1
ATOM 832 O O . MET A 1 106 ? -6.442 -0.101 2.463 1.00 94.38 106 MET A O 1
ATOM 836 N N . VAL A 1 107 ? -6.299 -2.293 2.984 1.00 95.31 107 VAL A N 1
ATOM 837 C CA . VAL A 1 107 ? -5.412 -2.654 1.865 1.00 95.31 107 VAL A CA 1
ATOM 838 C C . VAL A 1 107 ? -6.105 -2.409 0.527 1.00 95.31 107 VAL A C 1
ATOM 840 O O . VAL A 1 107 ? -5.505 -1.823 -0.369 1.00 95.31 107 VAL A O 1
ATOM 843 N N . ALA A 1 108 ? -7.384 -2.776 0.401 1.00 96.69 108 ALA A N 1
ATOM 844 C CA . ALA A 1 108 ? -8.135 -2.528 -0.827 1.00 96.69 108 ALA A CA 1
ATOM 845 C C . ALA A 1 108 ? -8.257 -1.028 -1.153 1.00 96.69 108 ALA A C 1
ATOM 847 O O . ALA A 1 108 ? -8.028 -0.645 -2.294 1.00 96.69 108 ALA A O 1
ATOM 848 N N . PHE A 1 109 ? -8.535 -0.166 -0.166 1.00 96.94 109 PHE A N 1
ATOM 849 C CA . PHE A 1 109 ? -8.557 1.291 -0.364 1.00 96.94 109 PHE A CA 1
ATOM 850 C C . PHE A 1 109 ? -7.195 1.842 -0.781 1.00 96.94 109 PHE A C 1
ATOM 852 O O . PHE A 1 109 ? -7.144 2.690 -1.668 1.00 96.94 109 PHE A O 1
ATOM 859 N N . TRP A 1 110 ? -6.107 1.340 -0.195 1.00 96.31 110 TRP A N 1
ATOM 860 C CA . TRP A 1 110 ? -4.759 1.736 -0.593 1.00 96.31 110 TRP A CA 1
ATOM 861 C C . TRP A 1 110 ? -4.473 1.366 -2.053 1.00 96.31 110 TRP A C 1
ATOM 863 O O . TRP A 1 110 ? -4.127 2.232 -2.854 1.00 96.31 110 TRP A O 1
ATOM 873 N N . LEU A 1 111 ? -4.664 0.094 -2.415 1.00 96.25 111 LEU A N 1
ATOM 874 C CA . LEU A 1 111 ? -4.428 -0.402 -3.774 1.00 96.25 111 LEU A CA 1
ATOM 875 C C . LEU A 1 111 ? -5.374 0.243 -4.792 1.00 96.25 111 LEU A C 1
ATOM 877 O O . LEU A 1 111 ? -4.971 0.529 -5.915 1.00 96.25 111 LEU A O 1
ATOM 881 N N . GLY A 1 112 ? -6.616 0.529 -4.398 1.00 96.44 112 GLY A N 1
ATOM 882 C CA . GLY A 1 112 ? -7.559 1.291 -5.209 1.00 96.44 112 GLY A CA 1
ATOM 883 C C . GLY A 1 112 ? -7.068 2.716 -5.472 1.00 96.44 112 GLY A C 1
ATOM 884 O O . GLY A 1 112 ? -7.138 3.185 -6.605 1.00 96.44 112 GLY A O 1
ATOM 885 N N . GLY A 1 113 ? -6.504 3.384 -4.461 1.00 95.38 113 GLY A N 1
ATOM 886 C CA . GLY A 1 113 ? -5.850 4.685 -4.616 1.00 95.38 113 GLY A CA 1
ATOM 887 C C . GLY A 1 113 ? -4.661 4.637 -5.571 1.00 95.38 113 GLY A C 1
ATOM 888 O O . GLY A 1 113 ? -4.564 5.476 -6.465 1.00 95.38 113 GLY A O 1
ATOM 889 N N . HIS A 1 114 ? -3.801 3.624 -5.445 1.00 93.94 114 HIS A N 1
ATOM 890 C CA . HIS A 1 114 ? -2.703 3.388 -6.390 1.00 93.94 114 HIS A CA 1
ATOM 891 C C . HIS A 1 114 ? -3.187 3.164 -7.815 1.00 93.94 114 HIS A C 1
ATOM 893 O O . HIS A 1 114 ? -2.663 3.776 -8.739 1.00 93.94 114 HIS A O 1
ATOM 899 N N . TYR A 1 115 ? -4.222 2.353 -8.004 1.00 95.12 115 TYR A N 1
ATOM 900 C CA . TYR A 1 115 ? -4.785 2.127 -9.328 1.00 95.12 115 TYR A CA 1
ATOM 901 C C . TYR A 1 115 ? -5.332 3.418 -9.958 1.00 95.12 115 TYR A C 1
ATOM 903 O O . TYR A 1 115 ? -5.120 3.663 -11.146 1.00 95.12 115 TYR A O 1
ATOM 911 N N . LEU A 1 116 ? -5.993 4.273 -9.167 1.00 94.56 116 LEU A N 1
ATOM 912 C CA . LEU A 1 116 ? -6.443 5.589 -9.630 1.00 94.56 116 LEU A CA 1
ATOM 913 C C . LEU A 1 116 ? -5.262 6.474 -10.045 1.00 94.56 116 LEU A C 1
ATOM 915 O O . LEU A 1 116 ? -5.325 7.109 -11.092 1.00 94.56 116 LEU A O 1
ATOM 919 N N . LEU A 1 117 ? -4.176 6.479 -9.270 1.00 93.19 117 LEU A N 1
ATOM 920 C CA . LEU A 1 117 ? -2.947 7.202 -9.609 1.00 93.19 117 LEU A CA 1
ATOM 921 C C . LEU A 1 117 ? -2.353 6.738 -10.940 1.00 93.19 117 LEU A C 1
ATOM 923 O O . LEU A 1 117 ? -2.055 7.582 -11.780 1.00 93.19 117 LEU A O 1
ATOM 927 N N . LEU A 1 118 ? -2.262 5.424 -11.165 1.00 92.69 118 LEU A N 1
ATOM 928 C CA . LEU A 1 118 ? -1.773 4.867 -12.431 1.00 92.69 118 LEU A CA 1
ATOM 929 C C . LEU A 1 118 ? -2.620 5.311 -13.627 1.00 92.69 118 LEU A C 1
ATOM 931 O O . LEU A 1 118 ? -2.089 5.569 -14.702 1.00 92.69 118 LEU A O 1
ATOM 935 N N . LYS A 1 119 ? -3.941 5.425 -13.442 1.00 93.38 119 LYS A N 1
ATOM 936 C CA . LYS A 1 119 ? -4.853 5.913 -14.484 1.00 93.38 119 LYS A CA 1
ATOM 937 C C . LYS A 1 119 ? -4.765 7.418 -14.723 1.00 93.38 119 LYS A C 1
ATOM 939 O O . LYS A 1 119 ? -5.078 7.848 -15.827 1.00 93.38 119 LYS A O 1
ATOM 944 N N . LEU A 1 120 ? -4.363 8.203 -13.725 1.00 93.06 120 LEU A N 1
ATOM 945 C CA . LEU A 1 120 ? -4.143 9.641 -13.884 1.00 93.06 120 LEU A CA 1
ATOM 946 C C . LEU A 1 120 ? -2.813 9.923 -14.581 1.00 93.06 120 LEU A C 1
ATOM 948 O O . LEU A 1 120 ? -2.771 10.676 -15.549 1.00 93.06 120 LEU A O 1
ATOM 952 N N . ASN A 1 121 ? -1.732 9.336 -14.072 1.00 92.81 121 ASN A N 1
ATOM 953 C CA . ASN A 1 121 ? -0.409 9.420 -14.666 1.00 92.81 121 ASN A CA 1
ATOM 954 C C . ASN A 1 121 ? 0.465 8.267 -14.133 1.00 92.81 121 ASN A C 1
ATOM 956 O O . ASN A 1 121 ? 0.832 8.288 -12.952 1.00 92.81 121 ASN A O 1
ATOM 960 N N . PRO A 1 122 ? 0.841 7.285 -14.972 1.00 91.75 122 PRO A N 1
ATOM 961 C CA . PRO A 1 122 ? 1.604 6.124 -14.521 1.00 91.75 122 PRO A CA 1
ATOM 962 C C . PRO A 1 122 ? 3.006 6.485 -14.015 1.00 91.75 122 PRO A C 1
ATOM 964 O O . PRO A 1 122 ? 3.519 5.807 -13.131 1.00 91.75 122 PRO A O 1
ATOM 967 N N . VAL A 1 123 ? 3.603 7.593 -14.472 1.00 90.69 123 VAL A N 1
ATOM 968 C CA . VAL A 1 123 ? 4.935 8.040 -14.021 1.00 90.69 123 VAL A CA 1
ATOM 969 C C . VAL A 1 123 ? 4.927 8.432 -12.543 1.00 90.69 123 VAL A C 1
ATOM 971 O O . VAL A 1 123 ? 5.929 8.277 -11.848 1.00 90.69 123 VAL A O 1
ATOM 974 N N . TRP A 1 124 ? 3.788 8.878 -12.001 1.00 90.31 124 TRP A N 1
ATOM 975 C CA . TRP A 1 124 ? 3.683 9.190 -10.571 1.00 90.31 124 TRP A CA 1
ATOM 976 C C . TRP A 1 124 ? 3.799 7.957 -9.673 1.00 90.31 124 TRP A C 1
ATOM 978 O O . TRP A 1 124 ? 3.993 8.109 -8.465 1.00 90.31 124 TRP A O 1
ATOM 988 N N . ALA A 1 125 ? 3.741 6.747 -10.232 1.00 86.94 125 ALA A N 1
ATOM 989 C CA . ALA A 1 125 ? 4.016 5.537 -9.476 1.00 86.94 125 ALA A CA 1
ATOM 990 C C . ALA A 1 125 ? 5.466 5.429 -9.001 1.00 86.94 125 ALA A C 1
ATOM 992 O O . ALA A 1 125 ? 5.714 4.695 -8.054 1.00 86.94 125 ALA A O 1
ATOM 993 N N . VAL A 1 126 ? 6.399 6.222 -9.541 1.00 85.94 126 VAL A N 1
ATOM 994 C CA . VAL A 1 126 ? 7.784 6.295 -9.043 1.00 85.94 126 VAL A CA 1
ATOM 995 C C . VAL A 1 126 ? 7.866 6.725 -7.565 1.00 85.94 126 VAL A C 1
ATOM 997 O O . VAL A 1 126 ? 8.812 6.401 -6.849 1.00 85.94 126 VAL A O 1
ATOM 1000 N N . TYR A 1 127 ? 6.840 7.430 -7.071 1.00 86.44 127 TYR A N 1
ATOM 1001 C CA . TYR A 1 127 ? 6.722 7.831 -5.665 1.00 86.44 127 TYR A CA 1
ATOM 1002 C C . TYR A 1 127 ? 6.160 6.727 -4.766 1.00 86.44 127 TYR A C 1
ATOM 1004 O O . TYR A 1 127 ? 6.027 6.917 -3.554 1.00 86.44 127 TYR A O 1
ATOM 1012 N N . PHE A 1 128 ? 5.807 5.572 -5.332 1.00 85.19 128 PHE A N 1
ATOM 1013 C CA . PHE A 1 128 ? 5.361 4.438 -4.547 1.00 85.19 128 PHE A CA 1
ATOM 1014 C C . PHE A 1 128 ? 6.595 3.817 -3.886 1.00 85.19 128 PHE A C 1
ATOM 1016 O O . PHE A 1 128 ? 7.559 3.468 -4.567 1.00 85.19 128 PHE A O 1
ATOM 1023 N N . PRO A 1 129 ? 6.582 3.621 -2.560 1.00 80.69 129 PRO A N 1
ATOM 1024 C CA . PRO A 1 129 ? 7.778 3.206 -1.833 1.00 80.69 129 PRO A CA 1
ATOM 1025 C C . PRO A 1 129 ? 8.298 1.814 -2.224 1.00 80.69 129 PRO A C 1
ATOM 1027 O O . PRO A 1 129 ? 9.431 1.494 -1.888 1.00 80.69 129 PRO A O 1
ATOM 1030 N N . PHE A 1 130 ? 7.490 0.998 -2.910 1.00 86.31 130 PHE A N 1
ATOM 1031 C CA . PHE A 1 130 ? 7.769 -0.415 -3.195 1.00 86.31 130 PHE A CA 1
ATOM 1032 C C . PHE A 1 130 ? 7.951 -0.722 -4.686 1.00 86.31 130 PHE A C 1
ATOM 1034 O O . PHE A 1 130 ? 8.137 -1.878 -5.043 1.00 86.31 130 PHE A O 1
ATOM 1041 N N . ILE A 1 131 ? 7.856 0.287 -5.559 1.00 80.38 131 ILE A N 1
ATOM 1042 C CA . ILE A 1 131 ? 7.815 0.086 -7.018 1.00 80.38 131 ILE A CA 1
ATOM 1043 C C . ILE A 1 131 ? 9.167 -0.303 -7.618 1.00 80.38 131 ILE A C 1
ATOM 1045 O O . ILE A 1 131 ? 9.208 -0.912 -8.679 1.00 80.38 131 ILE A O 1
ATOM 1049 N N . ASN A 1 132 ? 10.251 0.026 -6.914 1.00 76.00 132 ASN A N 1
ATOM 1050 C CA . ASN A 1 132 ? 11.627 -0.241 -7.332 1.00 76.00 132 ASN A CA 1
ATOM 1051 C C . ASN A 1 132 ? 12.198 -1.507 -6.683 1.00 76.00 132 ASN A C 1
ATOM 1053 O O . ASN A 1 132 ? 13.410 -1.658 -6.633 1.00 76.00 132 ASN A O 1
ATOM 1057 N N . LEU A 1 133 ? 11.354 -2.370 -6.112 1.00 82.94 133 LEU A N 1
ATOM 1058 C CA . LEU A 1 133 ? 11.816 -3.672 -5.644 1.00 82.94 133 LEU A CA 1
ATOM 1059 C C . LEU A 1 133 ? 12.177 -4.516 -6.869 1.00 82.94 133 LEU A C 1
ATOM 1061 O O . LEU A 1 133 ? 11.312 -4.779 -7.703 1.00 82.94 133 LEU A O 1
ATOM 1065 N N . ASP A 1 134 ? 13.450 -4.886 -6.979 1.00 76.25 134 ASP A N 1
ATOM 1066 C CA . ASP A 1 134 ? 14.061 -5.516 -8.152 1.00 76.25 134 ASP A CA 1
ATOM 1067 C C . ASP A 1 134 ? 14.934 -6.729 -7.782 1.00 76.25 134 ASP A C 1
ATOM 1069 O O . ASP A 1 134 ? 16.018 -6.932 -8.326 1.00 76.25 134 ASP A O 1
ATOM 1073 N N . GLY A 1 135 ? 14.468 -7.559 -6.844 1.00 76.81 135 GLY A N 1
ATOM 1074 C CA . GLY A 1 135 ? 15.197 -8.739 -6.390 1.00 76.81 135 GLY A CA 1
ATOM 1075 C C . GLY A 1 135 ? 14.389 -10.032 -6.389 1.00 76.81 135 GLY A C 1
ATOM 1076 O O . GLY A 1 135 ? 13.452 -10.244 -7.168 1.00 76.81 135 GLY A O 1
ATOM 1077 N N . ILE A 1 136 ? 14.786 -10.940 -5.497 1.00 75.19 136 ILE A N 1
ATOM 1078 C CA . ILE A 1 136 ? 14.311 -12.329 -5.465 1.00 75.19 136 ILE A CA 1
ATOM 1079 C C . ILE A 1 136 ? 12.837 -12.450 -5.089 1.00 75.19 136 ILE A C 1
ATOM 1081 O O . ILE A 1 136 ? 12.302 -13.545 -5.161 1.00 75.19 136 ILE A O 1
ATOM 1085 N N . PHE A 1 137 ? 12.172 -11.374 -4.667 1.00 81.19 137 PHE A N 1
ATOM 1086 C CA . PHE A 1 137 ? 10.747 -11.400 -4.335 1.00 81.19 137 PHE A CA 1
ATOM 1087 C C . PHE A 1 137 ? 9.853 -10.868 -5.459 1.00 81.19 137 PHE A C 1
ATOM 1089 O O . PHE A 1 137 ? 8.695 -10.559 -5.187 1.00 81.19 137 PHE A O 1
ATOM 1096 N N . THR A 1 138 ? 10.345 -10.732 -6.694 1.00 86.94 138 THR A N 1
ATOM 1097 C CA . THR A 1 138 ? 9.612 -10.048 -7.782 1.00 86.94 138 THR A CA 1
ATOM 1098 C C . THR A 1 138 ? 9.243 -10.952 -8.960 1.00 86.94 138 THR A C 1
ATOM 1100 O O . THR A 1 138 ? 8.454 -10.549 -9.804 1.00 86.94 138 THR A O 1
ATOM 1103 N N . GLN A 1 139 ? 9.705 -12.204 -8.998 1.00 87.81 139 GLN A N 1
ATOM 1104 C CA . GLN A 1 139 ? 9.541 -13.103 -10.158 1.00 87.81 139 GLN A CA 1
ATOM 1105 C C . GLN A 1 139 ? 8.081 -13.454 -10.512 1.00 87.81 139 GLN A C 1
ATOM 1107 O O . GLN A 1 139 ? 7.781 -13.949 -11.591 1.00 87.81 139 GLN A O 1
ATOM 1112 N N . TRP A 1 140 ? 7.138 -13.208 -9.604 1.00 88.50 140 TRP A N 1
ATOM 1113 C CA . TRP A 1 140 ? 5.703 -13.438 -9.805 1.00 88.50 140 TRP A CA 1
ATOM 1114 C C . TRP A 1 140 ? 4.952 -12.192 -10.300 1.00 88.50 140 TRP A C 1
ATOM 1116 O O . TRP A 1 140 ? 3.730 -12.253 -10.482 1.00 88.50 140 TRP A O 1
ATOM 1126 N N . THR A 1 141 ? 5.639 -11.063 -10.522 1.00 90.56 141 THR A N 1
ATOM 1127 C CA . THR A 1 141 ? 5.009 -9.821 -11.004 1.00 90.56 141 THR A CA 1
ATOM 1128 C C . THR A 1 141 ? 4.399 -9.969 -12.388 1.00 90.56 141 THR A C 1
ATOM 1130 O O . THR A 1 141 ? 3.446 -9.256 -12.689 1.00 90.56 141 THR A O 1
ATOM 1133 N N . ASP A 1 142 ? 4.841 -10.941 -13.183 1.00 87.81 142 ASP A N 1
ATOM 1134 C CA . ASP A 1 142 ? 4.217 -11.291 -14.460 1.00 87.81 142 ASP A CA 1
ATOM 1135 C C . ASP A 1 142 ? 2.717 -11.605 -14.333 1.00 87.81 142 ASP A C 1
ATOM 1137 O O . ASP A 1 142 ? 1.902 -11.268 -15.191 1.00 87.81 142 ASP A O 1
ATOM 1141 N N . HIS A 1 143 ? 2.324 -12.209 -13.208 1.00 87.81 143 HIS A N 1
ATOM 1142 C CA . HIS A 1 143 ? 0.957 -12.670 -12.978 1.00 87.81 143 HIS A CA 1
ATOM 1143 C C . HIS A 1 143 ? 0.074 -11.651 -12.253 1.00 87.81 143 HIS A C 1
ATOM 1145 O O . HIS A 1 143 ? -1.154 -11.693 -12.368 1.00 87.81 143 HIS A O 1
ATOM 1151 N N . THR A 1 144 ? 0.664 -10.777 -11.441 1.00 89.25 144 THR A N 1
ATOM 1152 C CA . THR A 1 144 ? -0.084 -9.846 -10.577 1.00 89.25 144 THR A CA 1
ATOM 1153 C C . THR A 1 144 ? 0.109 -8.384 -10.933 1.00 89.25 144 THR A C 1
ATOM 1155 O O . THR A 1 144 ? -0.687 -7.549 -10.500 1.00 89.25 144 THR A O 1
ATOM 1158 N N . GLY A 1 145 ? 1.164 -8.075 -11.680 1.00 90.12 145 GLY A N 1
ATOM 1159 C CA . GLY A 1 145 ? 1.714 -6.738 -11.814 1.00 90.12 145 GLY A CA 1
ATOM 1160 C C . GLY A 1 145 ? 2.472 -6.254 -10.584 1.00 90.12 145 GLY A C 1
ATOM 1161 O O . GLY A 1 145 ? 2.570 -6.951 -9.564 1.00 90.12 145 GLY A O 1
ATOM 1162 N N . LEU A 1 146 ? 2.973 -5.022 -10.672 1.00 90.38 146 LEU A N 1
ATOM 1163 C CA . LEU A 1 146 ? 3.733 -4.365 -9.607 1.00 90.38 146 LEU A CA 1
ATOM 1164 C C . LEU A 1 146 ? 2.870 -4.012 -8.396 1.00 90.38 146 LEU A C 1
ATOM 1166 O O . LEU A 1 146 ? 3.355 -3.962 -7.263 1.00 90.38 146 LEU A O 1
ATOM 1170 N N . MET A 1 147 ? 1.566 -3.806 -8.585 1.00 92.00 147 MET A N 1
ATOM 1171 C CA . MET A 1 147 ? 0.662 -3.593 -7.457 1.00 92.00 147 MET A CA 1
ATOM 1172 C C . MET A 1 147 ? 0.497 -4.863 -6.617 1.00 92.00 147 MET A C 1
ATOM 1174 O O . MET A 1 147 ? 0.126 -4.776 -5.444 1.00 92.00 147 MET A O 1
ATOM 1178 N N . GLY A 1 148 ? 0.831 -6.032 -7.175 1.00 92.06 148 GLY A N 1
ATOM 1179 C CA . GLY A 1 148 ? 0.998 -7.265 -6.418 1.00 92.06 148 GLY A CA 1
ATOM 1180 C C . GLY A 1 148 ? 2.029 -7.105 -5.302 1.00 92.06 148 GLY A C 1
ATOM 1181 O O . GLY A 1 148 ? 1.710 -7.381 -4.144 1.00 92.06 148 GLY A O 1
ATOM 1182 N N . ILE A 1 149 ? 3.223 -6.587 -5.618 1.00 91.56 149 ILE A N 1
ATOM 1183 C CA . ILE A 1 149 ? 4.294 -6.333 -4.635 1.00 91.56 149 ILE A CA 1
ATOM 1184 C C . ILE A 1 149 ? 3.781 -5.415 -3.533 1.00 91.56 149 ILE A C 1
ATOM 1186 O O . ILE A 1 149 ? 3.925 -5.714 -2.349 1.00 91.56 149 ILE A O 1
ATOM 1190 N N . THR A 1 150 ? 3.116 -4.321 -3.910 1.00 92.94 150 THR A N 1
ATOM 1191 C CA . THR A 1 150 ? 2.533 -3.400 -2.930 1.00 92.94 150 THR A CA 1
ATOM 1192 C C . THR A 1 150 ? 1.556 -4.125 -2.006 1.00 92.94 150 THR A C 1
ATOM 1194 O O . THR A 1 150 ? 1.622 -3.955 -0.788 1.00 92.94 150 THR A O 1
ATOM 1197 N N . ALA A 1 151 ? 0.659 -4.946 -2.555 1.00 93.31 151 ALA A N 1
ATOM 1198 C CA . ALA A 1 151 ? -0.298 -5.702 -1.758 1.00 93.31 151 ALA A CA 1
ATOM 1199 C C . ALA A 1 151 ? 0.413 -6.625 -0.764 1.00 93.31 151 ALA A C 1
ATOM 1201 O O . ALA A 1 151 ? 0.079 -6.626 0.422 1.00 93.31 151 ALA A O 1
ATOM 1202 N N . TRP A 1 152 ? 1.416 -7.366 -1.234 1.00 92.25 152 TRP A N 1
ATOM 1203 C CA . TRP A 1 152 ? 2.222 -8.255 -0.405 1.00 92.25 152 TRP A CA 1
ATOM 1204 C C . TRP A 1 152 ? 2.908 -7.506 0.739 1.00 92.25 152 TRP A C 1
ATOM 1206 O O . TRP A 1 152 ? 2.734 -7.878 1.902 1.00 92.25 152 TRP A O 1
ATOM 1216 N N . VAL A 1 153 ? 3.605 -6.408 0.436 1.00 92.44 153 VAL A N 1
ATOM 1217 C CA . VAL A 1 153 ? 4.299 -5.589 1.437 1.00 92.44 153 VAL A CA 1
ATOM 1218 C C . VAL A 1 153 ? 3.314 -5.021 2.461 1.00 92.44 153 VAL A C 1
ATOM 1220 O O . VAL A 1 153 ? 3.580 -5.071 3.665 1.00 92.44 153 VAL A O 1
ATOM 1223 N N . LEU A 1 154 ? 2.152 -4.523 2.025 1.00 94.00 154 LEU A N 1
ATOM 1224 C CA . LEU A 1 154 ? 1.113 -4.030 2.932 1.00 94.00 154 LEU A CA 1
ATOM 1225 C C . LEU A 1 154 ? 0.611 -5.143 3.857 1.00 94.00 154 LEU A C 1
ATOM 1227 O O . LEU A 1 154 ? 0.578 -4.951 5.073 1.00 94.00 154 LEU A O 1
ATOM 1231 N N . PHE A 1 155 ? 0.261 -6.313 3.315 1.00 92.94 155 PHE A N 1
ATOM 1232 C CA . PHE A 1 155 ? -0.192 -7.443 4.126 1.00 92.94 155 PHE A CA 1
ATOM 1233 C C . PHE A 1 155 ? 0.876 -7.900 5.122 1.00 92.94 155 PHE A C 1
ATOM 1235 O O . PHE A 1 155 ? 0.550 -8.070 6.298 1.00 92.94 155 PHE A O 1
ATOM 1242 N N . ALA A 1 156 ? 2.135 -8.029 4.700 1.00 92.44 156 ALA A N 1
ATOM 1243 C CA . ALA A 1 156 ? 3.243 -8.392 5.579 1.00 92.44 156 ALA A CA 1
ATOM 1244 C C . ALA A 1 156 ? 3.365 -7.411 6.755 1.00 92.44 156 ALA A C 1
ATOM 1246 O O . ALA A 1 156 ? 3.272 -7.817 7.916 1.00 92.44 156 ALA A O 1
ATOM 1247 N N . ASN A 1 157 ? 3.449 -6.110 6.468 1.00 94.19 157 ASN A N 1
ATOM 1248 C CA . ASN A 1 157 ? 3.585 -5.075 7.492 1.00 94.19 157 ASN A CA 1
ATOM 1249 C C . ASN A 1 157 ? 2.404 -5.058 8.478 1.00 94.19 157 ASN A C 1
ATOM 1251 O O . ASN A 1 157 ? 2.599 -4.907 9.684 1.00 94.19 157 ASN A O 1
ATOM 1255 N N . ILE A 1 158 ? 1.169 -5.227 7.998 1.00 92.56 158 ILE A N 1
ATOM 1256 C CA . ILE A 1 158 ? -0.019 -5.235 8.861 1.00 92.56 158 ILE A CA 1
ATOM 1257 C C . ILE A 1 158 ? -0.051 -6.465 9.762 1.00 92.56 158 ILE A C 1
ATOM 1259 O O . ILE A 1 158 ? -0.427 -6.366 10.931 1.00 92.56 158 ILE A O 1
ATOM 1263 N N . ILE A 1 159 ? 0.271 -7.638 9.220 1.00 90.75 159 ILE A N 1
ATOM 1264 C CA . ILE A 1 159 ? 0.206 -8.888 9.975 1.00 90.75 159 ILE A CA 1
ATOM 1265 C C . ILE A 1 159 ? 1.310 -8.904 11.024 1.00 90.75 159 ILE A C 1
ATOM 1267 O O . ILE A 1 159 ? 1.011 -9.181 12.182 1.00 90.75 159 ILE A O 1
ATOM 1271 N N . ILE A 1 160 ? 2.528 -8.484 10.670 1.00 91.06 160 ILE A N 1
ATOM 1272 C CA . ILE A 1 160 ? 3.620 -8.298 11.631 1.00 91.06 160 ILE A CA 1
ATOM 1273 C C . ILE A 1 160 ? 3.199 -7.309 12.723 1.00 91.06 160 ILE A C 1
ATOM 1275 O O . ILE A 1 160 ? 3.333 -7.621 13.906 1.00 91.06 160 ILE A O 1
ATOM 1279 N N . ALA A 1 161 ? 2.607 -6.164 12.358 1.00 90.88 161 ALA A N 1
ATOM 1280 C CA . ALA A 1 161 ? 2.096 -5.200 13.331 1.00 90.88 161 ALA A CA 1
ATOM 1281 C C . ALA A 1 161 ? 1.044 -5.815 14.267 1.00 90.88 161 ALA A C 1
ATOM 1283 O O . ALA A 1 161 ? 1.097 -5.587 15.471 1.00 90.88 161 ALA A O 1
ATOM 1284 N N . LYS A 1 162 ? 0.118 -6.633 13.755 1.00 87.75 162 LYS A N 1
ATOM 1285 C CA . LYS A 1 162 ? -0.864 -7.353 14.582 1.00 87.75 162 LYS A CA 1
ATOM 1286 C C . LYS A 1 162 ? -0.222 -8.384 15.504 1.00 87.75 162 LYS A C 1
ATOM 1288 O O . LYS A 1 162 ? -0.699 -8.548 16.620 1.00 87.75 162 LYS A O 1
ATOM 1293 N N . SER A 1 163 ? 0.829 -9.064 15.056 1.00 86.38 163 SER A N 1
ATOM 1294 C CA . SER A 1 163 ? 1.532 -10.075 15.847 1.00 86.38 163 SER A CA 1
ATOM 1295 C C . SER A 1 163 ? 2.295 -9.492 17.032 1.00 86.38 163 SER A C 1
ATOM 1297 O O . SER A 1 163 ? 2.413 -10.150 18.062 1.00 86.38 163 SER A O 1
ATOM 1299 N N . ILE A 1 164 ? 2.794 -8.262 16.903 1.00 86.81 164 ILE A N 1
ATOM 1300 C CA . ILE A 1 164 ? 3.495 -7.556 17.985 1.00 86.81 164 ILE A CA 1
ATOM 1301 C C . ILE A 1 164 ? 2.561 -6.646 18.803 1.00 86.81 164 ILE A C 1
ATOM 1303 O O . ILE A 1 164 ? 2.922 -6.216 19.899 1.00 86.81 164 ILE A O 1
ATOM 1307 N N . TYR A 1 165 ? 1.379 -6.308 18.275 1.00 86.12 165 TYR A N 1
ATOM 1308 C CA . TYR A 1 165 ? 0.434 -5.418 18.938 1.00 86.12 165 TYR A CA 1
ATOM 1309 C C . TYR A 1 165 ? -0.225 -6.107 20.132 1.00 86.12 165 TYR A C 1
ATOM 1311 O O . TYR A 1 165 ? -0.962 -7.082 19.991 1.00 86.12 165 TYR A O 1
ATOM 1319 N N . ASN A 1 166 ? -0.018 -5.533 21.314 1.00 78.62 166 ASN A N 1
ATOM 1320 C CA . ASN A 1 166 ? -0.670 -5.958 22.540 1.00 78.62 166 ASN A CA 1
ATOM 1321 C C . ASN A 1 166 ? -1.554 -4.824 23.087 1.00 78.62 166 ASN A C 1
ATOM 1323 O O . ASN A 1 166 ? -1.018 -3.799 23.521 1.00 78.62 166 ASN A O 1
ATOM 1327 N N . PRO A 1 167 ? -2.887 -5.007 23.152 1.00 74.06 167 PRO A N 1
ATOM 1328 C CA . PRO A 1 167 ? -3.798 -4.017 23.729 1.00 74.06 167 PRO A CA 1
ATOM 1329 C C . PRO A 1 167 ? -3.484 -3.677 25.192 1.00 74.06 167 PRO A C 1
ATOM 1331 O O . PRO A 1 167 ? -3.829 -2.600 25.662 1.00 74.06 167 PRO A O 1
ATOM 1334 N N . LYS A 1 168 ? -2.828 -4.591 25.924 1.00 71.88 168 LYS A N 1
ATOM 1335 C CA . LYS A 1 168 ? -2.471 -4.431 27.342 1.00 71.88 168 LYS A CA 1
ATOM 1336 C C . LYS A 1 168 ? -1.133 -3.705 27.561 1.00 71.88 168 LYS A C 1
ATOM 1338 O O . LYS A 1 168 ? -0.665 -3.644 28.691 1.00 71.88 168 LYS A O 1
ATOM 1343 N N . GLY A 1 169 ? -0.507 -3.173 26.507 1.00 60.09 169 GLY A N 1
ATOM 1344 C CA . GLY A 1 169 ? 0.637 -2.256 26.606 1.00 60.09 169 GLY A CA 1
ATOM 1345 C C . GLY A 1 169 ? 2.025 -2.896 26.733 1.00 60.09 169 GLY A C 1
ATOM 1346 O O . GLY A 1 169 ? 3.020 -2.195 26.568 1.00 60.09 169 GLY A O 1
ATOM 1347 N N . ASN A 1 170 ? 2.128 -4.211 26.945 1.00 60.44 170 ASN A N 1
ATOM 1348 C CA . ASN A 1 170 ? 3.426 -4.889 26.955 1.00 60.44 170 ASN A CA 1
ATOM 1349 C C . ASN A 1 170 ? 3.822 -5.298 25.531 1.00 60.44 170 ASN A C 1
ATOM 1351 O O . ASN A 1 170 ? 3.178 -6.171 24.947 1.00 60.44 170 ASN A O 1
ATOM 1355 N N . LEU A 1 171 ? 4.904 -4.709 25.009 1.00 57.12 171 LEU A N 1
ATOM 1356 C CA . LEU A 1 171 ? 5.640 -5.157 23.816 1.00 57.12 171 LEU A CA 1
ATOM 1357 C C . LEU A 1 171 ? 6.299 -6.520 24.092 1.00 57.12 171 LEU A C 1
ATOM 1359 O O . LEU A 1 171 ? 7.513 -6.642 24.210 1.00 57.12 171 LEU A O 1
ATOM 1363 N N . LEU A 1 172 ? 5.488 -7.555 24.265 1.00 55.31 172 LEU A N 1
ATOM 1364 C CA . LEU A 1 172 ? 5.945 -8.933 24.262 1.00 55.31 172 LEU A CA 1
ATOM 1365 C C . LEU A 1 172 ? 5.522 -9.528 22.930 1.00 55.31 172 LEU A C 1
ATOM 1367 O O . LEU A 1 172 ? 4.344 -9.475 22.578 1.00 55.31 172 LEU A O 1
ATOM 1371 N N . ILE A 1 173 ? 6.492 -10.087 22.205 1.00 58.81 173 ILE A N 1
ATOM 1372 C CA . ILE A 1 173 ? 6.238 -10.923 21.034 1.00 58.81 173 ILE A CA 1
ATOM 1373 C C . ILE A 1 173 ? 5.454 -12.128 21.548 1.00 58.81 173 ILE A C 1
ATOM 1375 O O . ILE A 1 173 ? 6.023 -13.091 22.060 1.00 58.81 173 ILE A O 1
ATOM 1379 N N . GLN A 1 174 ? 4.128 -12.059 21.485 1.00 59.12 174 GLN A N 1
ATOM 1380 C CA . GLN A 1 174 ? 3.316 -13.238 21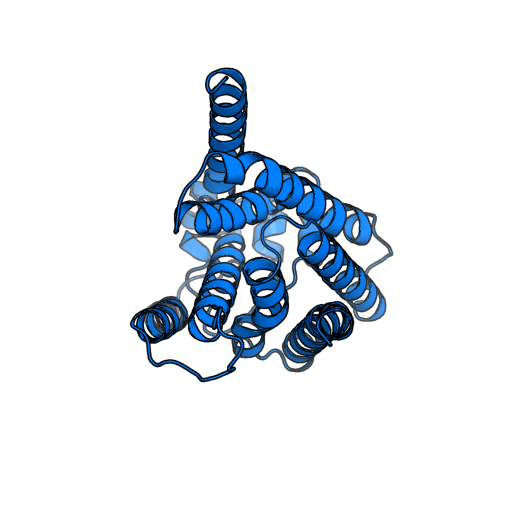.705 1.00 59.12 174 GLN A CA 1
ATOM 1381 C C . GLN A 1 174 ? 3.431 -14.071 20.441 1.00 59.12 174 GLN A C 1
ATOM 1383 O O . GLN A 1 174 ? 2.961 -13.662 19.376 1.00 59.12 174 GLN A O 1
ATOM 1388 N N . ILE A 1 175 ? 4.059 -15.241 20.567 1.00 61.53 175 ILE A N 1
ATOM 1389 C CA . ILE A 1 175 ? 4.007 -16.293 19.553 1.00 61.53 175 ILE A CA 1
ATOM 1390 C C . ILE A 1 175 ? 2.546 -16.745 19.477 1.00 61.53 175 ILE A C 1
ATOM 1392 O O . ILE A 1 175 ? 2.102 -17.668 20.152 1.00 61.53 175 ILE A O 1
ATOM 1396 N N . SER A 1 176 ? 1.762 -15.991 18.720 1.00 67.00 176 SER A N 1
ATOM 1397 C CA . SER A 1 176 ? 0.370 -16.263 18.412 1.00 67.00 176 SER A CA 1
ATOM 1398 C C . SER A 1 176 ? 0.303 -16.899 17.024 1.00 67.00 176 SER A C 1
ATOM 1400 O O . SER A 1 176 ? 1.230 -16.723 16.228 1.00 67.00 176 SER A O 1
ATOM 1402 N N . PRO A 1 177 ? -0.798 -17.579 16.664 1.00 73.31 177 PRO A N 1
ATOM 1403 C CA . PRO A 1 177 ? -0.993 -18.095 15.307 1.00 73.31 177 PRO A CA 1
ATOM 1404 C C . PRO A 1 177 ? -0.781 -17.037 14.210 1.00 73.31 177 PRO A C 1
ATOM 1406 O O . PRO A 1 177 ? -0.410 -17.368 13.089 1.00 73.31 177 PRO A O 1
ATOM 1409 N N . SER A 1 178 ? -0.947 -15.750 14.542 1.00 70.12 178 SER A N 1
ATOM 1410 C CA . SER A 1 178 ? -0.666 -14.645 13.625 1.00 70.12 178 SER A CA 1
ATOM 1411 C C . SER A 1 178 ? 0.810 -14.529 13.224 1.00 70.12 178 SER A C 1
ATOM 1413 O O . SER A 1 178 ? 1.074 -14.144 12.093 1.00 70.12 178 SER A O 1
ATOM 1415 N N . VAL A 1 179 ? 1.757 -14.916 14.090 1.00 76.38 179 VAL A N 1
ATOM 1416 C CA . VAL A 1 179 ? 3.199 -14.932 13.776 1.00 76.38 179 VAL A CA 1
ATOM 1417 C C . VAL A 1 179 ? 3.497 -15.988 12.716 1.00 76.38 179 VAL A C 1
ATOM 1419 O O . VAL A 1 179 ? 4.225 -15.716 11.767 1.00 76.38 179 VAL A O 1
ATOM 1422 N N . LEU A 1 180 ? 2.890 -17.174 12.834 1.00 78.94 180 LEU A N 1
ATOM 1423 C CA . LEU A 1 180 ? 3.024 -18.226 11.825 1.00 78.94 180 LEU A CA 1
ATOM 1424 C C . LEU A 1 180 ? 2.436 -17.771 10.483 1.00 78.94 180 LEU A C 1
ATOM 1426 O O . LEU A 1 180 ? 3.062 -17.949 9.445 1.00 78.94 180 LEU A O 1
ATOM 1430 N N . ILE A 1 181 ? 1.273 -17.113 10.509 1.00 78.38 181 ILE A N 1
ATOM 1431 C CA . ILE A 1 181 ? 0.658 -16.521 9.312 1.00 78.38 181 ILE A CA 1
ATOM 1432 C C . ILE A 1 181 ? 1.554 -15.426 8.709 1.00 78.38 181 ILE A C 1
ATOM 1434 O O . ILE A 1 181 ? 1.690 -15.366 7.489 1.00 78.38 181 ILE A O 1
ATOM 1438 N N . ALA A 1 182 ? 2.190 -14.588 9.535 1.00 76.88 182 ALA A N 1
ATOM 1439 C CA . ALA A 1 182 ? 3.131 -13.563 9.083 1.00 76.88 182 ALA A CA 1
ATOM 1440 C C . ALA A 1 182 ? 4.317 -14.191 8.345 1.00 76.88 182 ALA A C 1
ATOM 1442 O O . ALA A 1 182 ? 4.632 -13.780 7.232 1.00 76.88 182 ALA A O 1
ATOM 1443 N N . LEU A 1 183 ? 4.928 -15.222 8.942 1.00 81.12 183 LEU A N 1
ATOM 1444 C CA . LEU A 1 183 ? 6.035 -15.964 8.342 1.00 81.12 183 LEU A CA 1
ATOM 1445 C C . LEU A 1 183 ? 5.626 -16.593 7.013 1.00 81.12 183 LEU A C 1
ATOM 1447 O O . LEU A 1 183 ? 6.353 -16.460 6.036 1.00 81.12 183 LEU A O 1
ATOM 1451 N N . VAL A 1 184 ? 4.449 -17.219 6.952 1.00 82.94 184 VAL A N 1
ATOM 1452 C CA . VAL A 1 184 ? 3.929 -17.825 5.721 1.00 82.94 184 VAL A CA 1
ATOM 1453 C C . VAL A 1 184 ? 3.709 -16.770 4.635 1.00 82.94 184 VAL A C 1
ATOM 1455 O O . VAL A 1 184 ? 4.153 -16.958 3.510 1.00 82.94 184 VAL A O 1
ATOM 1458 N N . ILE A 1 185 ? 3.084 -15.635 4.949 1.00 80.50 185 ILE A N 1
ATOM 1459 C CA . ILE A 1 185 ? 2.817 -14.579 3.957 1.00 80.50 185 ILE A CA 1
ATOM 1460 C C . ILE A 1 185 ? 4.100 -13.901 3.474 1.00 80.50 185 ILE A C 1
ATOM 1462 O O . ILE A 1 185 ? 4.196 -13.544 2.302 1.00 80.50 185 ILE A O 1
ATOM 1466 N N . VAL A 1 186 ? 5.098 -13.750 4.342 1.00 80.12 186 VAL A N 1
ATOM 1467 C CA . VAL A 1 186 ? 6.427 -13.269 3.946 1.00 80.12 186 VAL A CA 1
ATOM 1468 C C . VAL A 1 186 ? 7.144 -14.305 3.075 1.00 80.12 186 VAL A C 1
ATOM 1470 O O . VAL A 1 186 ? 7.740 -13.944 2.064 1.00 80.12 186 VAL A O 1
ATOM 1473 N N . ALA A 1 187 ? 7.058 -15.589 3.426 1.00 83.50 187 ALA A N 1
ATOM 1474 C CA . ALA A 1 187 ? 7.792 -16.653 2.752 1.00 83.50 187 ALA A CA 1
ATOM 1475 C C . ALA A 1 187 ? 7.175 -17.089 1.415 1.00 83.50 187 ALA A C 1
ATOM 1477 O O . ALA A 1 187 ? 7.922 -17.514 0.542 1.00 83.50 187 ALA A O 1
ATOM 1478 N N . ILE A 1 188 ? 5.853 -17.000 1.223 1.00 86.75 188 ILE A N 1
ATOM 1479 C CA . ILE A 1 188 ? 5.189 -17.511 0.009 1.00 86.75 188 ILE A CA 1
ATOM 1480 C C . ILE A 1 188 ? 5.732 -16.851 -1.268 1.00 86.75 188 ILE A C 1
ATOM 1482 O O . ILE A 1 188 ? 6.152 -17.592 -2.155 1.00 86.75 188 ILE A O 1
ATOM 1486 N N . PRO A 1 189 ? 5.781 -15.512 -1.402 1.00 83.38 189 PRO A N 1
ATOM 1487 C CA . PRO A 1 189 ? 6.264 -14.902 -2.643 1.00 83.38 189 PRO A CA 1
ATOM 1488 C C . PRO A 1 189 ? 7.752 -15.151 -2.880 1.00 83.38 189 PRO A C 1
ATOM 1490 O O . PRO A 1 189 ? 8.167 -15.337 -4.021 1.00 83.38 189 PRO A O 1
ATOM 1493 N N . ALA A 1 190 ? 8.535 -15.248 -1.803 1.00 82.25 190 ALA A N 1
ATOM 1494 C CA . ALA A 1 190 ? 9.932 -15.672 -1.854 1.00 82.25 190 ALA A CA 1
ATOM 1495 C C . ALA A 1 190 ? 10.061 -17.082 -2.434 1.00 82.25 190 ALA A C 1
ATOM 1497 O O . ALA A 1 190 ? 10.812 -17.321 -3.372 1.00 82.25 190 ALA A O 1
ATOM 1498 N N . PHE A 1 191 ? 9.280 -18.010 -1.882 1.00 87.00 191 PHE A N 1
ATOM 1499 C CA . PHE A 1 191 ? 9.271 -19.406 -2.277 1.00 87.00 191 PHE A CA 1
ATOM 1500 C C . PHE A 1 191 ? 8.840 -19.549 -3.733 1.00 87.00 191 PHE A C 1
ATOM 1502 O O . PHE A 1 191 ? 9.563 -20.165 -4.502 1.00 87.00 191 PHE A O 1
ATOM 1509 N N . ILE A 1 192 ? 7.729 -18.920 -4.135 1.00 86.44 192 ILE A N 1
ATOM 1510 C CA . ILE A 1 192 ? 7.256 -18.907 -5.528 1.00 86.44 192 ILE A CA 1
ATOM 1511 C C . ILE A 1 192 ? 8.348 -18.383 -6.462 1.00 86.44 192 ILE A C 1
ATOM 1513 O O . ILE A 1 192 ? 8.592 -18.982 -7.504 1.00 86.44 192 ILE A O 1
ATOM 1517 N N . SER A 1 193 ? 9.039 -17.311 -6.073 1.00 84.12 193 SER A N 1
ATOM 1518 C CA . SER A 1 193 ? 10.072 -16.714 -6.917 1.00 84.12 193 SER A CA 1
ATOM 1519 C C . SER A 1 193 ? 11.269 -17.630 -7.157 1.00 84.12 193 SER A C 1
ATOM 1521 O O . SER A 1 193 ? 11.837 -17.603 -8.242 1.00 84.12 193 SER A O 1
ATOM 1523 N N . VAL A 1 194 ? 11.608 -18.503 -6.202 1.00 84.62 194 VAL A N 1
ATOM 1524 C CA . VAL A 1 194 ? 12.644 -19.532 -6.401 1.00 84.62 194 VAL A CA 1
ATOM 1525 C C . VAL A 1 194 ? 12.244 -20.532 -7.495 1.00 84.62 194 VAL A C 1
ATOM 1527 O O . VAL A 1 194 ? 13.105 -20.978 -8.247 1.00 84.62 194 VAL A O 1
ATOM 1530 N N . PHE A 1 195 ? 10.954 -20.864 -7.631 1.00 87.00 195 PHE A N 1
ATOM 1531 C CA . PHE A 1 195 ? 10.471 -21.746 -8.708 1.00 87.00 195 PHE A CA 1
ATOM 1532 C C . PHE A 1 195 ? 10.304 -21.033 -10.051 1.00 87.00 195 PHE A C 1
ATOM 1534 O O . PHE A 1 195 ? 10.295 -21.694 -11.085 1.00 87.00 195 PHE A O 1
ATOM 1541 N N . LEU A 1 196 ? 10.163 -19.707 -10.040 1.00 84.75 196 LEU A N 1
ATOM 1542 C CA . LEU A 1 196 ? 9.955 -18.869 -11.222 1.00 84.75 196 LEU A CA 1
ATOM 1543 C C . LEU A 1 196 ? 11.225 -18.114 -11.637 1.00 84.75 196 LEU A C 1
ATOM 1545 O O . LEU A 1 196 ? 11.126 -17.071 -12.264 1.00 84.75 196 LEU A O 1
ATOM 1549 N N . ASN A 1 197 ? 12.416 -18.605 -11.291 1.00 76.62 197 ASN A N 1
ATOM 1550 C CA . ASN A 1 197 ? 13.666 -17.850 -11.452 1.00 76.62 197 ASN A CA 1
ATOM 1551 C C . ASN A 1 197 ? 13.988 -17.427 -12.907 1.00 76.62 197 ASN A C 1
ATOM 1553 O O . ASN A 1 197 ? 14.750 -16.488 -13.105 1.00 76.62 197 ASN A O 1
ATOM 1557 N N . ASP A 1 198 ? 13.388 -18.091 -13.900 1.00 79.00 198 ASP A N 1
ATOM 1558 C CA . ASP A 1 198 ? 13.535 -17.773 -15.330 1.00 79.00 198 ASP A CA 1
ATOM 1559 C C . ASP A 1 198 ? 12.312 -17.038 -15.922 1.00 79.00 198 ASP A C 1
ATOM 1561 O O . ASP A 1 198 ? 12.228 -16.835 -17.135 1.00 79.00 198 ASP A O 1
ATOM 1565 N N . ALA A 1 199 ? 11.323 -16.679 -15.097 1.00 79.81 199 ALA A N 1
ATOM 1566 C CA . ALA A 1 199 ? 10.133 -15.975 -15.553 1.00 79.81 199 ALA A CA 1
ATOM 1567 C C . ALA A 1 199 ? 10.453 -14.505 -15.890 1.00 79.81 199 ALA A C 1
ATOM 1569 O O . ALA A 1 199 ? 11.314 -13.888 -15.260 1.00 79.81 199 ALA A O 1
ATOM 1570 N N . PRO A 1 200 ? 9.766 -13.909 -16.879 1.00 82.81 200 PRO A N 1
ATOM 1571 C CA . PRO A 1 200 ? 9.900 -12.484 -17.148 1.00 82.81 200 PRO A CA 1
ATOM 1572 C C . PRO A 1 200 ? 9.423 -11.661 -15.943 1.00 82.81 200 PRO A C 1
ATOM 1574 O O . PRO A 1 200 ? 8.350 -11.902 -15.396 1.00 82.81 200 PRO A O 1
ATOM 1577 N N . VAL A 1 201 ? 10.208 -10.655 -15.551 1.00 87.50 201 VAL A N 1
ATOM 1578 C CA . VAL A 1 201 ? 9.864 -9.743 -14.451 1.00 87.50 201 VAL A CA 1
ATOM 1579 C C . VAL A 1 201 ? 9.256 -8.461 -15.007 1.00 87.50 201 VAL A C 1
ATOM 1581 O O . VAL A 1 201 ? 9.856 -7.754 -15.820 1.00 87.50 201 VAL A O 1
ATOM 1584 N N . VAL A 1 202 ? 8.070 -8.107 -14.520 1.00 88.06 202 VAL A N 1
ATOM 1585 C CA . VAL A 1 202 ? 7.471 -6.793 -14.771 1.00 88.06 202 VAL A CA 1
ATOM 1586 C C . VAL A 1 202 ? 8.110 -5.790 -13.814 1.00 88.06 202 VAL A C 1
ATOM 1588 O O . VAL A 1 202 ? 7.994 -5.942 -12.598 1.00 88.06 202 VAL A O 1
ATOM 1591 N N . ASN A 1 203 ? 8.777 -4.776 -14.366 1.00 88.94 203 ASN A N 1
ATOM 1592 C CA . ASN A 1 203 ? 9.402 -3.677 -13.634 1.00 88.94 203 ASN A CA 1
ATOM 1593 C C . ASN A 1 203 ? 8.634 -2.366 -13.880 1.00 88.94 203 ASN A C 1
ATOM 1595 O O . ASN A 1 203 ? 7.618 -2.344 -14.586 1.00 88.94 203 ASN A O 1
ATOM 1599 N N . PHE A 1 204 ? 9.103 -1.272 -13.273 1.00 88.88 204 PHE A N 1
ATOM 1600 C CA . PHE A 1 204 ? 8.470 0.044 -13.390 1.00 88.88 204 PHE A CA 1
ATOM 1601 C C . PHE A 1 204 ? 8.276 0.488 -14.846 1.00 88.88 204 PHE A C 1
ATOM 1603 O O . PHE A 1 204 ? 7.182 0.931 -15.197 1.00 88.88 204 PHE A O 1
ATOM 1610 N N . ASP A 1 205 ? 9.291 0.316 -15.691 1.00 88.50 205 ASP A N 1
ATOM 1611 C CA . ASP A 1 205 ? 9.248 0.740 -17.091 1.00 88.50 205 ASP A CA 1
ATOM 1612 C C . ASP A 1 205 ? 8.207 -0.059 -17.885 1.00 88.50 205 ASP A C 1
ATOM 1614 O O . ASP A 1 205 ? 7.391 0.534 -18.592 1.00 88.50 205 ASP A O 1
ATOM 1618 N N . HIS A 1 206 ? 8.139 -1.381 -17.681 1.00 88.62 206 HIS A N 1
ATOM 1619 C CA . HIS A 1 206 ? 7.109 -2.240 -18.277 1.00 88.62 206 HIS A CA 1
ATOM 1620 C C . HIS A 1 206 ? 5.694 -1.789 -17.875 1.00 88.62 206 HIS A C 1
ATOM 1622 O O . HIS A 1 206 ? 4.799 -1.699 -18.718 1.00 88.62 206 HIS A O 1
ATOM 1628 N N . MET A 1 207 ? 5.479 -1.457 -16.596 1.00 90.44 207 MET A N 1
ATOM 1629 C CA . MET A 1 207 ? 4.191 -0.940 -16.121 1.00 90.44 207 MET A CA 1
ATOM 1630 C C . MET A 1 207 ? 3.867 0.421 -16.754 1.00 90.44 207 MET A C 1
ATOM 1632 O O . MET A 1 207 ? 2.740 0.642 -17.197 1.00 90.44 207 MET A O 1
ATOM 1636 N N . VAL A 1 208 ? 4.821 1.351 -16.822 1.00 90.94 208 VAL A N 1
ATOM 1637 C CA . VAL A 1 208 ? 4.593 2.669 -17.436 1.00 90.94 208 VAL A CA 1
ATOM 1638 C C . VAL A 1 208 ? 4.252 2.527 -18.921 1.00 90.94 208 VAL A C 1
ATOM 1640 O O . VAL A 1 208 ? 3.274 3.125 -19.379 1.00 90.94 208 VAL A O 1
ATOM 1643 N N . ALA A 1 209 ? 4.993 1.692 -19.651 1.00 89.06 209 ALA A N 1
ATOM 1644 C CA . ALA A 1 209 ? 4.760 1.415 -21.064 1.00 89.06 209 ALA A CA 1
ATOM 1645 C C . ALA A 1 209 ? 3.363 0.809 -21.301 1.00 89.06 209 ALA A C 1
ATOM 1647 O O . ALA A 1 209 ? 2.629 1.279 -22.174 1.00 89.06 209 ALA A O 1
ATOM 1648 N N . PHE A 1 210 ? 2.934 -0.137 -20.453 1.00 88.44 210 PHE A N 1
ATOM 1649 C CA . PHE A 1 210 ? 1.584 -0.713 -20.486 1.00 88.44 210 PHE A CA 1
ATOM 1650 C C . PHE A 1 210 ? 0.485 0.352 -20.373 1.00 88.44 210 PHE A C 1
ATOM 1652 O O . PHE A 1 210 ? -0.469 0.358 -21.152 1.00 88.44 210 PHE A O 1
ATOM 1659 N N . TYR A 1 211 ? 0.607 1.288 -19.427 1.00 89.88 211 TYR A N 1
ATOM 1660 C CA . TYR A 1 211 ? -0.406 2.330 -19.225 1.00 89.88 211 TYR A CA 1
ATOM 1661 C C . TYR A 1 211 ? -0.396 3.417 -20.308 1.00 89.88 211 TYR A C 1
ATOM 1663 O O . TYR A 1 211 ? -1.433 4.051 -20.518 1.00 89.88 211 TYR A O 1
ATOM 1671 N N . TYR A 1 212 ? 0.722 3.613 -21.011 1.00 90.19 212 TYR A N 1
ATOM 1672 C CA . TYR A 1 212 ? 0.793 4.485 -22.187 1.00 90.19 212 TYR A CA 1
ATOM 1673 C C . TYR A 1 212 ? 0.385 3.804 -23.499 1.00 90.19 212 TYR A C 1
ATOM 1675 O O . TYR A 1 212 ? 0.292 4.482 -24.521 1.00 90.19 212 TYR A O 1
ATOM 1683 N N . GLY A 1 213 ? 0.078 2.504 -23.477 1.00 83.62 213 GLY A N 1
ATOM 1684 C CA . GLY A 1 213 ? -0.337 1.762 -24.667 1.00 83.62 213 GLY A CA 1
ATOM 1685 C C . GLY A 1 213 ? 0.813 1.480 -25.633 1.00 83.62 213 GLY A C 1
ATOM 1686 O O . GLY A 1 213 ? 0.583 1.437 -26.840 1.00 83.62 213 GLY A O 1
ATOM 1687 N N . ALA A 1 214 ? 2.036 1.327 -25.115 1.00 78.50 214 ALA A N 1
ATOM 1688 C CA . ALA A 1 214 ? 3.169 0.851 -25.901 1.00 78.50 214 ALA A CA 1
ATOM 1689 C C . ALA A 1 214 ? 2.900 -0.559 -26.452 1.00 78.50 214 ALA A C 1
ATOM 1691 O O . ALA A 1 214 ? 2.117 -1.324 -25.881 1.00 78.50 214 ALA A O 1
ATOM 1692 N N . ASP A 1 215 ? 3.539 -0.881 -27.578 1.00 66.19 215 ASP A N 1
ATOM 1693 C CA . ASP A 1 215 ? 3.293 -2.133 -28.284 1.00 66.19 215 ASP A CA 1
ATOM 1694 C C . ASP A 1 215 ? 3.722 -3.344 -27.440 1.00 66.19 215 ASP A C 1
ATOM 1696 O O . ASP A 1 215 ? 4.742 -3.333 -26.749 1.00 66.19 215 ASP A O 1
ATOM 1700 N N . ILE A 1 216 ? 2.912 -4.401 -27.489 1.00 58.91 216 ILE A N 1
ATOM 1701 C CA . ILE A 1 216 ? 2.909 -5.521 -26.529 1.00 58.91 216 ILE A CA 1
ATOM 1702 C C . ILE A 1 216 ? 4.171 -6.397 -26.669 1.00 58.91 216 ILE A C 1
ATOM 1704 O O . ILE A 1 216 ? 4.388 -7.312 -25.890 1.00 58.91 216 ILE A O 1
ATOM 1708 N N . THR A 1 217 ? 5.049 -6.126 -27.636 1.00 62.38 217 THR A N 1
ATOM 1709 C CA . THR A 1 217 ? 6.249 -6.931 -27.903 1.00 62.38 217 THR A CA 1
ATOM 1710 C C . THR A 1 217 ? 7.300 -6.883 -26.793 1.00 62.38 217 THR A C 1
ATOM 1712 O O . THR A 1 217 ? 8.086 -7.819 -26.682 1.00 62.38 217 THR A O 1
ATOM 1715 N N . GLU A 1 218 ? 7.323 -5.827 -25.976 1.00 63.59 218 GLU A N 1
ATOM 1716 C CA . GLU A 1 218 ? 8.253 -5.695 -24.836 1.00 63.59 218 GLU A CA 1
ATOM 1717 C C . GLU A 1 218 ? 7.680 -6.252 -23.525 1.00 63.59 218 GLU A C 1
ATOM 1719 O O . GLU A 1 218 ? 8.389 -6.395 -22.532 1.00 63.59 218 GLU A O 1
ATOM 1724 N N . ILE A 1 219 ? 6.389 -6.579 -23.512 1.00 68.88 219 ILE A N 1
ATOM 1725 C CA . ILE A 1 219 ? 5.644 -6.957 -22.320 1.00 68.88 219 ILE A CA 1
ATOM 1726 C C . ILE A 1 219 ? 5.177 -8.404 -22.481 1.00 68.88 219 ILE A C 1
ATOM 1728 O O . ILE A 1 219 ? 4.738 -8.812 -23.552 1.00 68.88 219 ILE A O 1
ATOM 1732 N N . SER A 1 220 ? 5.234 -9.213 -21.423 1.00 78.44 220 SER A N 1
ATOM 1733 C CA . SER A 1 220 ? 4.693 -10.569 -21.518 1.00 78.44 220 SER A CA 1
ATOM 1734 C C . SER A 1 220 ? 3.204 -10.537 -21.898 1.00 78.44 220 SER A C 1
ATOM 1736 O O . SER A 1 220 ? 2.425 -9.701 -21.425 1.00 78.44 220 SER A O 1
ATOM 1738 N N . GLN A 1 221 ? 2.767 -11.489 -22.724 1.00 81.94 221 GLN A N 1
ATOM 1739 C CA . GLN A 1 221 ? 1.348 -11.611 -23.067 1.00 81.94 221 GLN A CA 1
ATOM 1740 C C . GLN A 1 221 ? 0.473 -11.768 -21.807 1.00 81.94 221 GLN A C 1
ATOM 1742 O O . GLN A 1 221 ? -0.644 -11.256 -21.748 1.00 81.94 221 GLN A O 1
ATOM 1747 N N . GLN A 1 222 ? 0.997 -12.429 -20.769 1.00 84.31 222 GLN A N 1
ATOM 1748 C CA . GLN A 1 222 ? 0.285 -12.618 -19.507 1.00 84.31 222 GLN A CA 1
ATOM 1749 C C . GLN A 1 222 ? 0.021 -11.293 -18.787 1.00 84.31 222 GLN A C 1
ATOM 1751 O O . GLN A 1 222 ? -1.117 -11.043 -18.372 1.00 84.31 222 GLN A O 1
ATOM 1756 N N . TYR A 1 223 ? 1.031 -10.425 -18.678 1.00 86.25 223 TYR A N 1
ATOM 1757 C CA . TYR A 1 223 ? 0.858 -9.107 -18.079 1.00 86.25 223 TYR A CA 1
ATOM 1758 C C . TYR A 1 223 ? -0.029 -8.210 -18.947 1.00 86.25 223 TYR A C 1
ATOM 1760 O O . TYR A 1 223 ? -0.873 -7.495 -18.414 1.00 86.25 223 TYR A O 1
ATOM 1768 N N . ALA A 1 224 ? 0.059 -8.296 -20.276 1.00 84.00 224 ALA A N 1
ATOM 1769 C CA . ALA A 1 224 ? -0.820 -7.534 -21.163 1.00 84.00 224 ALA A CA 1
ATOM 1770 C C . ALA A 1 224 ? -2.312 -7.880 -20.963 1.00 84.00 224 ALA A C 1
ATOM 1772 O O . ALA A 1 224 ? -3.168 -6.993 -20.944 1.00 84.00 224 ALA A O 1
ATOM 1773 N N . GLU A 1 225 ? -2.639 -9.158 -20.754 1.00 84.31 225 GLU A N 1
ATOM 1774 C CA . GLU A 1 225 ? -4.017 -9.613 -20.534 1.00 84.31 225 GLU A CA 1
ATOM 1775 C C . GLU A 1 225 ? -4.528 -9.329 -19.110 1.00 84.31 225 GLU A C 1
ATOM 1777 O O . GLU A 1 225 ? -5.712 -9.029 -18.909 1.00 84.31 225 GLU A O 1
ATOM 1782 N N . ARG A 1 226 ? -3.657 -9.455 -18.099 1.00 83.50 226 ARG A N 1
ATOM 1783 C CA . ARG A 1 226 ? -4.052 -9.516 -16.675 1.00 83.50 226 ARG A CA 1
ATOM 1784 C C . ARG A 1 226 ? -3.415 -8.447 -15.792 1.00 83.50 226 ARG A C 1
ATOM 1786 O O . ARG A 1 226 ? -3.631 -8.462 -14.579 1.00 83.50 226 ARG A O 1
ATOM 1793 N N . GLY A 1 227 ? -2.675 -7.513 -16.374 1.00 81.69 227 GLY A N 1
ATOM 1794 C CA . GLY A 1 227 ? -1.893 -6.510 -15.664 1.00 81.69 227 GLY A CA 1
ATOM 1795 C C . GLY A 1 227 ? -2.692 -5.784 -14.586 1.00 81.69 227 GLY A C 1
ATOM 1796 O O . GLY A 1 227 ? -3.832 -5.346 -14.793 1.00 81.69 227 GLY A O 1
ATOM 1797 N N . GLU A 1 228 ? -2.087 -5.703 -13.402 1.00 89.88 228 GLU A N 1
ATOM 1798 C CA . GLU A 1 228 ? -2.613 -5.020 -12.217 1.00 89.88 228 GLU A CA 1
ATOM 1799 C C . GLU A 1 228 ? -4.030 -5.462 -11.792 1.00 89.88 228 GLU A C 1
ATOM 1801 O O . GLU A 1 228 ? -4.777 -4.688 -11.177 1.00 89.88 228 GLU A O 1
ATOM 1806 N N . TRP A 1 229 ? -4.440 -6.705 -12.099 1.00 91.75 229 TRP A N 1
ATOM 1807 C CA . TRP A 1 229 ? -5.790 -7.207 -11.796 1.00 91.75 229 TRP A CA 1
ATOM 1808 C C . TRP A 1 229 ? -6.154 -7.073 -10.315 1.00 91.75 229 TRP A C 1
ATOM 1810 O O . TRP A 1 229 ? -7.310 -6.787 -9.988 1.00 91.75 229 TRP A O 1
ATOM 1820 N N . LEU A 1 230 ? -5.179 -7.234 -9.415 1.00 92.44 230 LEU A N 1
ATOM 1821 C CA . LEU A 1 230 ? -5.400 -7.127 -7.978 1.00 92.44 230 LEU A CA 1
ATOM 1822 C C . LEU A 1 230 ? -5.797 -5.697 -7.593 1.00 92.44 230 LEU A C 1
ATOM 1824 O O . LEU A 1 230 ? -6.811 -5.497 -6.927 1.00 92.44 230 LEU A O 1
ATOM 1828 N N . ALA A 1 231 ? -5.069 -4.692 -8.085 1.00 94.06 231 ALA A N 1
ATOM 1829 C CA . ALA A 1 231 ? -5.374 -3.289 -7.820 1.00 94.06 231 ALA A CA 1
ATOM 1830 C C . ALA A 1 231 ? -6.688 -2.845 -8.476 1.00 94.06 231 ALA A C 1
ATOM 1832 O O . ALA A 1 231 ? -7.488 -2.149 -7.848 1.00 94.06 231 ALA A O 1
ATOM 1833 N N . ARG A 1 232 ? -6.966 -3.324 -9.698 1.00 94.00 232 ARG A N 1
ATOM 1834 C CA . ARG A 1 232 ? -8.257 -3.133 -10.385 1.00 9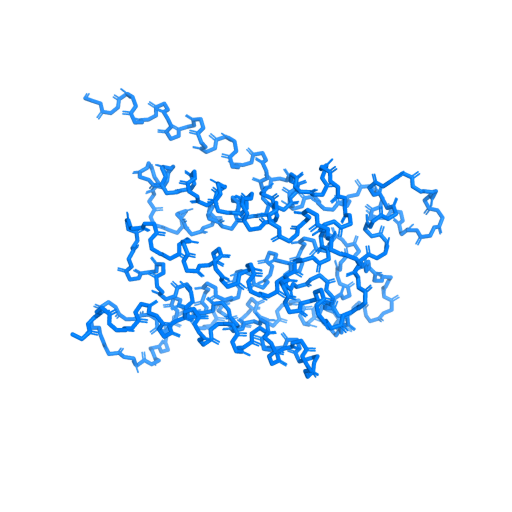4.00 232 ARG A CA 1
ATOM 1835 C C . ARG A 1 232 ? -9.420 -3.669 -9.554 1.00 94.00 232 ARG A C 1
ATOM 1837 O O . ARG A 1 232 ? -10.432 -2.992 -9.384 1.00 94.00 232 ARG A O 1
ATOM 1844 N N . THR A 1 233 ? -9.266 -4.878 -9.023 1.00 95.75 233 THR A N 1
ATOM 1845 C CA . THR A 1 233 ? -10.277 -5.528 -8.181 1.00 95.75 233 THR A CA 1
ATOM 1846 C C . THR A 1 233 ? -10.455 -4.768 -6.870 1.00 95.75 233 THR A C 1
ATOM 1848 O O . THR A 1 233 ? -11.583 -4.497 -6.462 1.00 95.75 233 THR A O 1
ATOM 1851 N N . CYS A 1 234 ? -9.359 -4.350 -6.235 1.00 96.75 234 CYS A N 1
ATOM 1852 C CA . CYS A 1 234 ? -9.391 -3.541 -5.022 1.00 96.75 234 CYS A CA 1
ATOM 1853 C C . CYS A 1 234 ? -10.094 -2.194 -5.225 1.00 96.75 234 CYS A C 1
ATOM 1855 O O . CYS A 1 234 ? -10.897 -1.819 -4.376 1.00 96.75 234 CYS A O 1
ATOM 1857 N N . ALA A 1 235 ? -9.884 -1.515 -6.357 1.00 96.12 235 ALA A N 1
ATOM 1858 C CA . ALA A 1 235 ? -10.596 -0.281 -6.685 1.00 96.12 235 ALA A CA 1
ATOM 1859 C C . ALA A 1 235 ? -12.121 -0.491 -6.722 1.00 96.12 235 ALA A C 1
ATOM 1861 O O . ALA A 1 235 ? -12.866 0.258 -6.087 1.00 96.12 235 ALA A O 1
ATOM 1862 N N . TRP A 1 236 ? -12.589 -1.550 -7.392 1.00 96.56 236 TRP A N 1
ATOM 1863 C CA . TRP A 1 236 ? -14.012 -1.907 -7.410 1.00 96.56 236 TRP A CA 1
ATOM 1864 C C . TRP A 1 236 ? -14.543 -2.271 -6.022 1.00 96.56 236 TRP A C 1
ATOM 1866 O O . TRP A 1 236 ? -15.598 -1.779 -5.617 1.00 96.56 236 TRP A O 1
ATOM 1876 N N . LEU A 1 237 ? -13.803 -3.083 -5.261 1.00 96.31 237 LEU A N 1
ATOM 1877 C CA . LEU A 1 237 ? -14.171 -3.454 -3.893 1.00 96.31 237 LEU A CA 1
ATOM 1878 C C . LEU A 1 237 ? -14.300 -2.226 -2.983 1.00 96.31 237 LEU A C 1
ATOM 1880 O O . LEU A 1 237 ? -15.253 -2.143 -2.208 1.00 96.31 237 LEU A O 1
ATOM 1884 N N . SER A 1 238 ? -13.395 -1.252 -3.092 1.00 96.81 238 SER A N 1
ATOM 1885 C CA . SER A 1 238 ? -13.462 -0.002 -2.330 1.00 96.81 238 SER A CA 1
ATOM 1886 C C . SER A 1 238 ? -14.733 0.790 -2.622 1.00 96.81 238 SER A C 1
ATOM 1888 O O . SER A 1 238 ? -15.368 1.274 -1.684 1.00 96.81 238 SER A O 1
ATOM 1890 N N . VAL A 1 239 ? -15.147 0.880 -3.890 1.00 96.44 239 VAL A N 1
ATOM 1891 C CA . VAL A 1 239 ? -16.400 1.547 -4.282 1.00 96.44 239 VAL A CA 1
ATOM 1892 C C . VAL A 1 239 ? -17.613 0.809 -3.717 1.00 96.44 239 VAL A C 1
ATOM 1894 O O . VAL A 1 239 ? -18.466 1.428 -3.079 1.00 96.44 239 VAL A O 1
ATOM 1897 N N . LEU A 1 240 ? -17.680 -0.514 -3.889 1.00 96.56 240 LEU A N 1
ATOM 1898 C CA . LEU A 1 240 ? -18.800 -1.327 -3.405 1.00 96.56 240 LEU A CA 1
ATOM 1899 C C . LEU A 1 240 ? -18.955 -1.236 -1.887 1.00 96.56 240 LEU A C 1
ATOM 1901 O O . LEU A 1 240 ? -20.062 -1.041 -1.381 1.00 96.56 240 LEU A O 1
ATOM 1905 N N . VAL A 1 241 ? -17.847 -1.329 -1.151 1.00 95.44 241 VAL A N 1
ATOM 1906 C CA . VAL A 1 241 ? -17.876 -1.232 0.309 1.00 95.44 241 VAL A CA 1
ATOM 1907 C C . VAL A 1 241 ? -18.197 0.184 0.769 1.00 95.44 241 VAL A C 1
ATOM 1909 O O . VAL A 1 241 ? -18.915 0.339 1.753 1.00 95.44 241 VAL A O 1
ATOM 1912 N N . LEU A 1 242 ? -17.757 1.220 0.051 1.00 95.94 242 LEU A N 1
ATOM 1913 C CA . LEU A 1 242 ? -18.174 2.592 0.332 1.00 95.94 242 LEU A CA 1
ATOM 1914 C C . LEU A 1 242 ? -19.688 2.758 0.211 1.00 95.94 242 LEU A C 1
ATOM 1916 O O . LEU A 1 242 ? -20.318 3.242 1.152 1.00 95.94 242 LEU A O 1
ATOM 1920 N N . ILE A 1 243 ? -20.277 2.305 -0.896 1.00 95.50 243 ILE A N 1
ATOM 1921 C CA . ILE A 1 243 ? -21.726 2.371 -1.117 1.00 95.50 243 ILE A CA 1
ATOM 1922 C C . ILE A 1 243 ? -22.467 1.581 -0.034 1.00 95.50 243 ILE A C 1
ATOM 1924 O O . ILE A 1 243 ? -23.354 2.129 0.622 1.00 95.50 243 ILE A O 1
ATOM 1928 N N . TYR A 1 244 ? -22.069 0.330 0.215 1.00 94.69 244 TYR A N 1
ATOM 1929 C CA . TYR A 1 244 ? -22.666 -0.510 1.255 1.00 94.69 244 TYR A CA 1
ATOM 1930 C C . TYR A 1 244 ? -22.624 0.161 2.632 1.00 94.69 244 TYR A C 1
ATOM 1932 O O . TYR A 1 244 ? -23.640 0.224 3.327 1.00 94.69 244 TYR A O 1
ATOM 1940 N N . SER A 1 245 ? -21.469 0.702 3.027 1.00 93.06 245 SER A N 1
ATOM 1941 C CA . SER A 1 245 ? -21.318 1.365 4.319 1.00 93.06 245 SER A CA 1
ATOM 1942 C C . SER A 1 245 ? -22.186 2.617 4.426 1.00 93.06 245 SER A C 1
ATOM 1944 O O . SER A 1 245 ? -22.791 2.833 5.474 1.00 93.06 245 SER A O 1
ATOM 1946 N N . LEU A 1 246 ? -22.295 3.422 3.363 1.00 92.94 246 LEU A N 1
ATOM 1947 C CA . LEU A 1 246 ? -23.167 4.602 3.340 1.00 92.94 246 LEU A CA 1
ATOM 1948 C C . LEU A 1 246 ? -24.646 4.222 3.476 1.00 92.94 246 LEU A C 1
ATOM 1950 O O . LEU A 1 246 ? -25.358 4.843 4.267 1.00 92.94 246 LEU A O 1
ATOM 1954 N N . VAL A 1 247 ? -25.094 3.183 2.763 1.00 94.19 247 VAL A N 1
ATOM 1955 C CA . VAL A 1 247 ? -26.466 2.663 2.866 1.00 94.19 247 VAL A CA 1
ATOM 1956 C C . VAL A 1 247 ? -26.734 2.162 4.283 1.00 94.19 247 VAL A C 1
ATOM 1958 O O . VAL A 1 247 ? -27.678 2.618 4.923 1.00 94.19 247 VAL A O 1
ATOM 1961 N N . LYS A 1 248 ? -25.862 1.307 4.826 1.00 90.25 248 LYS A N 1
ATOM 1962 C CA . LYS A 1 248 ? -26.019 0.756 6.177 1.00 90.25 248 LYS A CA 1
ATOM 1963 C C . LYS A 1 248 ? -26.055 1.844 7.251 1.00 90.25 248 LYS A C 1
ATOM 1965 O O . LYS A 1 248 ? -26.886 1.786 8.153 1.00 90.25 248 LYS A O 1
ATOM 1970 N N . LEU A 1 249 ? -25.198 2.862 7.157 1.00 87.44 249 LEU A N 1
ATOM 1971 C CA . LEU A 1 249 ? -25.206 3.995 8.091 1.00 87.44 249 LEU A CA 1
ATOM 1972 C C . LEU A 1 249 ? -26.512 4.803 8.032 1.00 87.44 249 LEU A C 1
ATOM 1974 O O . LEU A 1 249 ? -26.902 5.395 9.035 1.00 87.44 249 LEU A O 1
ATOM 1978 N N . LYS A 1 250 ? -27.189 4.842 6.878 1.00 89.00 250 LYS A N 1
ATOM 1979 C CA . LYS A 1 250 ? -28.490 5.508 6.729 1.00 89.00 250 LYS A CA 1
ATOM 1980 C C . LYS A 1 250 ? -29.652 4.665 7.250 1.00 89.00 250 LYS A C 1
ATOM 1982 O O . LYS A 1 250 ? -30.585 5.246 7.794 1.00 89.00 250 LYS A O 1
ATOM 1987 N N . THR A 1 251 ? -29.601 3.342 7.092 1.00 90.31 251 THR A N 1
ATOM 1988 C CA . THR A 1 251 ? -30.701 2.435 7.462 1.00 90.31 251 THR A CA 1
ATOM 1989 C C . THR A 1 251 ? -30.658 1.966 8.912 1.00 90.31 251 THR A C 1
ATOM 1991 O O . THR A 1 251 ? -31.682 1.550 9.431 1.00 90.31 251 THR A O 1
ATOM 1994 N N . THR A 1 252 ? -29.501 2.016 9.578 1.00 81.56 252 THR A N 1
ATOM 1995 C CA . THR A 1 252 ? -29.348 1.560 10.977 1.00 81.56 252 THR A CA 1
ATOM 1996 C C . THR A 1 252 ? -29.683 2.676 11.985 1.00 81.56 252 THR A C 1
ATOM 1998 O O . THR A 1 252 ? -28.999 2.820 12.995 1.00 81.56 252 THR A O 1
ATOM 2001 N N . LYS A 1 253 ? -30.683 3.510 11.672 1.00 53.97 253 LYS A N 1
ATOM 2002 C CA . LYS A 1 253 ? -31.226 4.529 12.581 1.00 53.97 253 LYS A CA 1
ATOM 2003 C C . LYS A 1 253 ? -32.349 3.959 13.430 1.00 53.97 253 LYS A C 1
ATOM 2005 O O . LYS A 1 253 ? -33.177 3.224 12.854 1.00 53.97 253 LYS A O 1
#

Sequence (253 aa):
MENKLKYIYPLVSLILLLLGRITNLELVYLICLVPIFLLYLQNTDSSSWIISLGLVLLVNGAIHIGTTETPLSLGVIVYPLIIYTTLYLNLITRRALSGAMRTVIMVAFWLGGHYLLLKLNPVWAVYFPFINLDGIFTQWTDHTGLMGITAWVLFANIIIAKSIYNPKGNLLIQISPSVLIALVIVAIPAFISVFLNDAPVVNFDHMVAFYYGADITEISQQYAERGEWLARTCAWLSVLVLIYSLVKLKTTK

Organism: NCBI:txid2810512

Secondary structure (DSSP, 8-state):
-HHHHHHHHHHHHHHHHHHHHHHT-HHHHTTTTHHHHHHHHHSTT-SHHHHHHHHHHHHHHHHHHHHS-----THHHHHHHHHHHHHHHHHHHGGG--TTHHHHHHHHHHHHHHHHHHHH-GGGGGGSTTTT--STT-TTHHHH-HHHHHHHHHHHHHHHHHHH--TTS-------HHHHHHHHHHHHHHHHHHHTTTSPPP-HHHHHHHHHT--GGGS-HHHHHHTTHHHHHHHHHHHHHHHHHHHHHHH--

Foldseek 3Di:
DVVVLLQVLLVQLLVLLVVCVVVVPLVSLLASCLSLLLVCVQCVLDLSSLVSVLVSLLVLLVVCCVPPVDPDDCLSVLLSVLLSVLLVLLSLLCVVPDDPVSLVLSLLSNLLSVVVVCLVALVSCVSVSQQQNDDLLFLCCLQAPSSVRVSLSSVLSNLVSVQQHDPVPDSDRDPDVSVVVSVCSVCVSNVVSVVSVVHDGHHSVNSNCLSVVHDCVVGDPNCNVCPNVVSVVSSVVSVVSSVVSVVCVVPVD

Radius of gyration: 18.17 Å; chains: 1; bounding box: 52×40×56 Å